Protein AF-A0A4Y4B6B1-F1 (afdb_monomer)

Secondary structure (DSSP, 8-state):
-------S-SEEEEEETTEEEEEEEEEEE-SSS--EEEEEEEGGGSPTT------SSPPPTTEEEEEGGGEEEEEEEEEEEEETTEEEEEEEEETTEEEEE---HHHHSSTT---BGGGTSEEEEE-TT-EEEEEEEE-------B--HHHHHHHHHHHHTS-SS--HHHHHHHHHHHH--EEEEETTEEEEE--SS--S--EEEEEEETTEEEEEEEE-BPPPSS--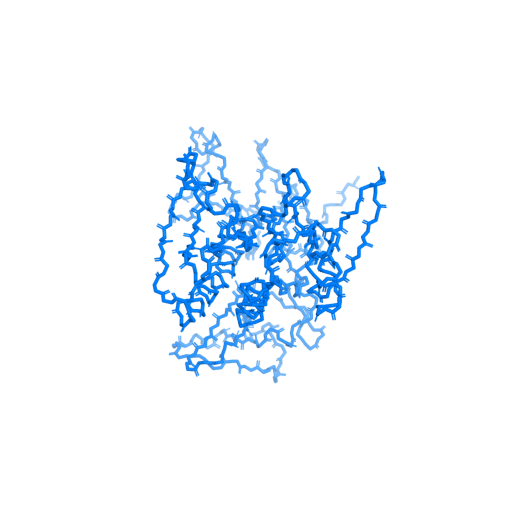HHHHHHHHHHHHHHHHHHHHHH-SPEEEEETTEEEEEEE-TTS-EEEEEEETTEEEEEEE-HHHHHHHHHHT--

Nearest PDB structures (foldseek):
  6noe-assembly1_A  TM=2.564E-01  e=3.024E-01  Homo sapiens
  2g79-assembly1_A  TM=2.546E-01  e=6.100E-01  Homo sapiens
  6mox-assembly1_A  TM=2.584E-01  e=6.438E-01  Homo sapiens
  6mqi-assembly1_A  TM=2.535E-01  e=5.475E-01  Homo sapiens
  6nnx-assembly1_A  TM=2.528E-01  e=7.570E-01  Homo sapiens

pLDDT: mean 80.05, std 14.45, range [26.44, 98.0]

Structure (mmCIF, N/CA/C/O backbone):
data_AF-A0A4Y4B6B1-F1
#
_entry.id   AF-A0A4Y4B6B1-F1
#
loop_
_atom_site.group_PDB
_atom_site.id
_atom_site.type_symbol
_atom_site.label_atom_id
_atom_site.label_alt_id
_atom_site.label_comp_id
_atom_site.label_asym_id
_atom_site.label_entity_id
_atom_site.label_seq_id
_atom_site.pdbx_PDB_ins_code
_atom_site.Cartn_x
_atom_site.Cartn_y
_atom_site.Cartn_z
_atom_site.occupancy
_atom_site.B_iso_or_equiv
_atom_site.auth_seq_id
_atom_site.auth_comp_id
_atom_site.auth_asym_id
_atom_site.auth_atom_id
_atom_site.pdbx_PDB_model_num
ATOM 1 N N . MET A 1 1 ? -36.697 20.390 21.399 1.00 27.48 1 MET A N 1
ATOM 2 C CA . MET A 1 1 ? -36.149 19.256 22.165 1.00 27.48 1 MET A CA 1
ATOM 3 C C . MET A 1 1 ? -35.229 18.512 21.229 1.00 27.48 1 MET A C 1
ATOM 5 O O . MET A 1 1 ? -35.706 17.780 20.376 1.00 27.48 1 MET A O 1
ATOM 9 N N . THR A 1 2 ? -33.946 18.832 21.283 1.00 26.44 2 THR A N 1
ATOM 10 C CA . THR A 1 2 ? -32.891 18.123 20.562 1.00 26.44 2 THR A CA 1
ATOM 11 C C . THR A 1 2 ? -32.440 16.986 21.464 1.00 26.44 2 THR A C 1
ATOM 13 O O . THR A 1 2 ? -31.870 17.231 22.522 1.00 26.44 2 THR A O 1
ATOM 16 N N . GLU A 1 3 ? -32.785 15.753 21.103 1.00 26.92 3 GLU A N 1
ATOM 17 C CA . GLU A 1 3 ? -32.217 14.572 21.746 1.00 26.92 3 GLU A CA 1
ATOM 18 C C . GLU A 1 3 ? -30.742 14.473 21.346 1.00 26.92 3 GLU A C 1
ATOM 20 O O . GLU A 1 3 ? -30.410 14.335 20.168 1.00 26.92 3 GLU A O 1
ATOM 25 N N . HIS A 1 4 ? -29.859 14.589 22.336 1.00 41.09 4 HIS A N 1
ATOM 26 C CA . HIS A 1 4 ? -28.437 14.306 22.203 1.00 41.09 4 HIS A CA 1
ATOM 27 C C . HIS A 1 4 ? -28.266 12.784 22.190 1.00 41.09 4 HIS A C 1
ATOM 29 O O . HIS A 1 4 ? -28.401 12.140 23.227 1.00 41.09 4 HIS A O 1
ATOM 35 N N . SER A 1 5 ? -28.024 12.193 21.020 1.00 43.44 5 SER A N 1
ATOM 36 C CA . SER A 1 5 ? -27.769 10.755 20.903 1.00 43.44 5 SER A CA 1
ATOM 37 C C . SER A 1 5 ? -26.304 10.497 20.557 1.00 43.44 5 SER A C 1
ATOM 39 O O . SER A 1 5 ? -25.868 10.675 19.422 1.00 43.44 5 SER A O 1
ATOM 41 N N . THR A 1 6 ? -25.553 10.038 21.558 1.00 57.28 6 THR A N 1
ATOM 42 C CA . THR A 1 6 ? -24.238 9.390 21.471 1.00 57.28 6 THR A CA 1
ATOM 43 C C . THR A 1 6 ? -24.416 7.932 21.039 1.00 57.28 6 THR A C 1
ATOM 45 O O . THR A 1 6 ? -24.138 7.008 21.798 1.00 57.28 6 THR A O 1
ATOM 48 N N . ALA A 1 7 ? -24.944 7.712 19.830 1.00 65.12 7 ALA A N 1
ATOM 49 C CA . ALA A 1 7 ? -25.460 6.412 19.379 1.00 65.12 7 ALA A CA 1
ATOM 50 C C . ALA A 1 7 ? -24.492 5.215 19.538 1.00 65.12 7 ALA A C 1
ATOM 52 O O . ALA A 1 7 ? -24.948 4.074 19.549 1.00 65.12 7 ALA A O 1
ATOM 53 N N . HIS A 1 8 ? -23.185 5.463 19.682 1.00 77.12 8 HIS A N 1
ATOM 54 C CA . HIS A 1 8 ? -22.181 4.454 20.006 1.00 77.12 8 HIS A CA 1
ATOM 55 C C . HIS A 1 8 ? -20.950 5.086 20.707 1.00 77.12 8 HIS A C 1
ATOM 57 O O . HIS A 1 8 ? -20.519 6.160 20.273 1.00 77.12 8 HIS A O 1
ATOM 63 N N . PRO A 1 9 ? -20.351 4.464 21.750 1.00 81.38 9 PRO A N 1
ATOM 64 C CA . PRO A 1 9 ? -19.149 4.979 22.429 1.00 81.38 9 PRO A CA 1
ATOM 65 C C . PRO A 1 9 ? -17.932 5.127 21.491 1.00 81.38 9 PRO A C 1
ATOM 67 O O . PRO A 1 9 ? -17.824 4.367 20.522 1.00 81.38 9 PRO A O 1
ATOM 70 N N . PRO A 1 10 ? -17.003 6.072 21.758 1.00 76.75 10 PRO A N 1
ATOM 71 C CA . PRO A 1 10 ? -15.771 6.210 20.990 1.00 76.75 10 PRO A CA 1
ATOM 72 C C . PRO A 1 10 ? -14.816 5.054 21.296 1.00 76.75 10 PRO A C 1
ATOM 74 O O . PRO A 1 10 ? -14.796 4.525 22.410 1.00 76.75 10 PRO A O 1
ATOM 77 N N . GLY A 1 11 ? -13.997 4.683 20.317 1.00 75.00 11 GLY A N 1
ATOM 78 C CA . GLY A 1 11 ? -13.014 3.612 20.465 1.00 75.00 11 GLY A CA 1
ATOM 79 C C . GLY A 1 11 ? -13.120 2.548 19.382 1.00 75.00 11 GLY A C 1
ATOM 80 O O . GLY A 1 11 ? -13.732 2.758 18.335 1.00 75.00 11 GLY A O 1
ATOM 81 N N . LEU A 1 12 ? -12.464 1.416 19.616 1.00 78.88 12 LEU A N 1
ATOM 82 C CA . LEU A 1 12 ? -12.375 0.310 18.673 1.00 78.88 12 LEU A CA 1
ATOM 83 C C . LEU A 1 12 ? -13.382 -0.785 19.038 1.00 78.88 12 LEU A C 1
ATOM 85 O O . LEU A 1 12 ? -13.469 -1.181 20.195 1.00 78.88 12 LEU A O 1
ATOM 89 N N . PHE A 1 13 ? -14.113 -1.288 18.047 1.00 87.56 13 PHE A N 1
ATOM 90 C CA . PH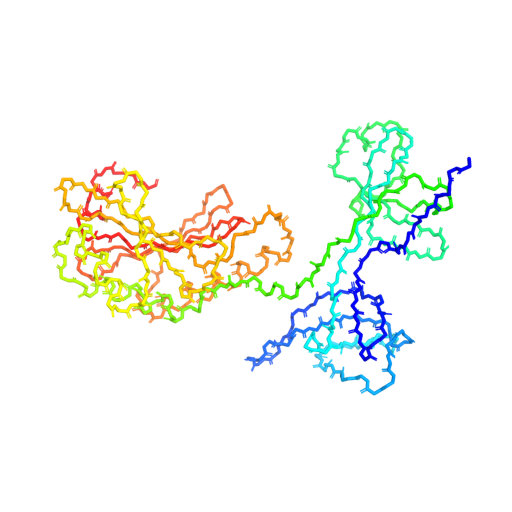E A 1 13 ? -15.170 -2.278 18.233 1.00 87.56 13 PHE A CA 1
ATOM 91 C C . PHE A 1 13 ? -15.165 -3.301 17.107 1.00 87.56 13 PHE A C 1
ATOM 93 O O . PHE A 1 13 ? -14.803 -2.981 15.978 1.00 87.56 13 PHE A O 1
ATOM 100 N N . GLY A 1 14 ? -15.584 -4.524 17.406 1.00 88.50 14 GLY A N 1
ATOM 101 C CA . GLY A 1 14 ? -15.776 -5.583 16.420 1.00 88.50 14 GLY A CA 1
ATOM 102 C C . GLY A 1 14 ? -16.762 -6.624 16.929 1.00 88.50 14 GLY A C 1
ATOM 103 O O . GLY A 1 14 ? -17.021 -6.704 18.123 1.00 88.50 14 GLY A O 1
ATOM 104 N N . HIS A 1 15 ? -17.333 -7.413 16.030 1.00 91.69 15 HIS A N 1
ATOM 105 C CA . HIS A 1 15 ? -18.281 -8.465 16.367 1.00 91.69 15 HIS A CA 1
ATOM 106 C C . HIS A 1 15 ? -17.563 -9.807 16.490 1.00 91.69 15 HIS A C 1
ATOM 108 O O . HIS A 1 15 ? -16.914 -10.250 15.551 1.00 91.69 15 HIS A O 1
ATOM 114 N N . ILE A 1 16 ? -17.707 -10.479 17.629 1.00 91.06 16 ILE A N 1
ATOM 115 C CA . ILE A 1 16 ? -17.177 -11.825 17.872 1.00 91.06 16 ILE A CA 1
ATOM 116 C C . ILE A 1 16 ? -18.369 -12.725 18.176 1.00 91.06 16 ILE A C 1
ATOM 118 O O . ILE A 1 16 ? -19.124 -12.461 19.109 1.00 91.06 16 ILE A O 1
ATOM 122 N N . GLY A 1 17 ? -18.592 -13.763 17.365 1.00 87.25 17 GLY A N 1
ATOM 123 C CA . GLY A 1 17 ? -19.738 -14.664 17.550 1.00 87.25 17 GLY A CA 1
ATOM 124 C C . GLY A 1 17 ? -21.099 -13.950 17.526 1.00 87.25 17 GLY A C 1
ATOM 125 O O . GLY A 1 17 ? -22.025 -14.371 18.216 1.00 87.25 17 GLY A O 1
ATOM 126 N N . GLY A 1 18 ? -21.210 -12.849 16.774 1.00 87.25 18 GLY A N 1
ATOM 127 C CA . GLY A 1 18 ? -22.418 -12.021 16.691 1.00 87.25 18 GLY A CA 1
ATOM 128 C C . GLY A 1 18 ? -22.618 -11.026 17.842 1.00 87.25 18 GLY A C 1
ATOM 129 O O . GLY A 1 18 ? -23.624 -10.323 17.844 1.00 87.25 18 GLY A O 1
ATOM 130 N N . VAL A 1 19 ? -21.684 -10.941 18.795 1.00 90.81 19 VAL A N 1
ATOM 131 C CA . VAL A 1 19 ? -21.701 -9.959 19.891 1.00 90.81 19 VAL A CA 1
ATOM 132 C C . VAL A 1 19 ? -20.728 -8.836 19.566 1.00 90.81 19 VAL A C 1
ATOM 134 O O . VAL A 1 19 ? -19.570 -9.112 19.272 1.00 90.81 19 VAL A O 1
ATOM 137 N N . GLU A 1 20 ? -21.175 -7.584 19.620 1.00 91.50 20 GLU A N 1
ATOM 138 C CA . GLU A 1 20 ? -20.282 -6.428 19.516 1.00 91.50 20 GLU A CA 1
ATOM 139 C C . GLU A 1 20 ? -19.437 -6.302 20.789 1.00 91.50 20 GLU A C 1
ATOM 141 O O . GLU A 1 20 ? -19.958 -6.281 21.904 1.00 91.50 20 GLU A O 1
ATOM 146 N N . VAL A 1 21 ? -18.122 -6.235 20.615 1.00 90.62 21 VAL A N 1
ATOM 147 C CA . VAL A 1 21 ? -17.125 -6.223 21.682 1.00 90.62 21 VAL A CA 1
ATOM 148 C C . VAL A 1 21 ? -16.277 -4.966 21.554 1.00 90.62 21 VAL A C 1
ATOM 150 O O . VAL A 1 21 ? -15.777 -4.649 20.472 1.00 90.62 21 VAL A O 1
ATOM 153 N N . ALA A 1 22 ? -16.074 -4.272 22.675 1.00 87.81 22 ALA A N 1
ATOM 154 C CA . ALA A 1 22 ? -15.084 -3.208 22.782 1.00 87.81 22 ALA A CA 1
ATOM 155 C C . ALA A 1 22 ? -13.672 -3.807 22.775 1.00 87.81 22 ALA A C 1
ATOM 157 O O . ALA A 1 22 ? -13.324 -4.662 23.593 1.00 87.81 22 ALA A O 1
ATOM 158 N N . LEU A 1 23 ? -12.841 -3.338 21.857 1.00 84.00 23 LEU A N 1
ATOM 159 C CA . LEU A 1 23 ? -11.485 -3.820 21.655 1.00 84.00 23 LEU A CA 1
ATOM 160 C C . LEU A 1 23 ? -10.494 -2.784 22.187 1.00 84.00 23 LEU A C 1
ATOM 162 O O . LEU A 1 23 ? -10.627 -1.582 21.970 1.00 84.00 23 LEU A O 1
ATOM 166 N N . LEU A 1 24 ? -9.474 -3.262 22.887 1.00 78.00 24 LEU A N 1
ATOM 167 C CA . LEU A 1 24 ? -8.428 -2.435 23.482 1.00 78.00 24 LEU A CA 1
ATOM 168 C C . LEU A 1 24 ? -7.310 -2.135 22.482 1.00 78.00 24 LEU A C 1
ATOM 170 O O . LEU A 1 24 ? -6.720 -1.059 22.522 1.00 78.00 24 LEU A O 1
ATOM 174 N N . SER A 1 25 ? -7.007 -3.086 21.598 1.00 70.31 25 SER A N 1
ATOM 175 C CA . SER A 1 25 ? -5.977 -2.934 20.572 1.00 70.31 25 SER A CA 1
ATOM 176 C C . SER A 1 25 ? -6.202 -3.877 19.394 1.00 70.31 25 SER A C 1
ATOM 178 O O . SER A 1 25 ? -6.849 -4.915 19.536 1.00 70.31 25 SER A O 1
ATOM 180 N N . ILE A 1 26 ? -5.603 -3.526 18.256 1.00 68.88 26 ILE A N 1
ATOM 181 C CA . ILE A 1 26 ? -5.249 -4.453 17.175 1.00 68.88 26 ILE A CA 1
ATOM 182 C C . ILE A 1 26 ? -3.736 -4.624 17.260 1.00 68.88 26 ILE A C 1
ATOM 184 O O . ILE A 1 26 ? -3.013 -3.661 17.529 1.00 68.88 26 ILE A O 1
ATOM 188 N N . THR A 1 27 ? -3.239 -5.843 17.125 1.00 65.38 27 THR A N 1
ATOM 189 C CA . THR A 1 27 ? -1.811 -6.127 17.228 1.00 65.38 27 THR A CA 1
ATOM 190 C C . THR A 1 27 ? -1.449 -7.281 16.312 1.00 65.38 27 THR A C 1
ATOM 192 O O . THR A 1 27 ? -2.172 -8.267 16.227 1.00 65.38 27 THR A O 1
ATOM 195 N N . GLN A 1 28 ? -0.296 -7.166 15.670 1.00 58.81 28 GLN A N 1
ATOM 196 C CA . GLN A 1 28 ? 0.340 -8.247 14.938 1.00 58.81 28 GLN A CA 1
ATOM 197 C C . GLN A 1 28 ? 1.513 -8.745 15.782 1.00 58.81 28 GLN A C 1
ATOM 199 O O . GLN A 1 28 ? 2.397 -7.966 16.140 1.00 58.81 28 GLN A O 1
ATOM 204 N N . ALA A 1 29 ? 1.516 -10.025 16.157 1.00 52.25 29 ALA A N 1
ATOM 205 C CA . ALA A 1 29 ? 2.683 -10.632 16.790 1.00 52.25 29 ALA A CA 1
ATOM 206 C C . ALA A 1 29 ? 2.899 -12.060 16.292 1.00 52.25 29 ALA A C 1
ATOM 208 O O . ALA A 1 29 ? 1.956 -12.790 16.000 1.00 52.25 29 ALA A O 1
ATOM 209 N N . GLY A 1 30 ? 4.160 -12.474 16.226 1.00 43.78 30 GLY A N 1
ATOM 210 C CA . GLY A 1 30 ? 4.532 -13.843 15.905 1.00 43.78 30 GLY A CA 1
ATOM 211 C C . GLY A 1 30 ? 5.972 -14.116 16.309 1.00 43.78 30 GLY A C 1
ATOM 212 O O . GLY A 1 30 ? 6.872 -13.331 16.015 1.00 43.78 30 GLY A O 1
ATOM 213 N N . THR A 1 31 ? 6.194 -15.243 16.974 1.00 35.47 31 THR A N 1
ATOM 214 C CA . THR A 1 31 ? 7.521 -15.827 17.175 1.00 35.47 31 THR A CA 1
ATOM 215 C C . THR A 1 31 ? 7.692 -16.915 16.111 1.00 35.47 31 THR A C 1
ATOM 217 O O . THR A 1 31 ? 6.781 -17.707 15.890 1.00 35.47 31 THR A O 1
ATOM 220 N N . LEU A 1 32 ? 8.851 -16.981 15.445 1.00 33.00 32 LEU A N 1
ATOM 221 C CA . LEU A 1 32 ? 9.225 -18.097 14.552 1.00 33.00 32 LEU A CA 1
ATOM 222 C C . LEU A 1 32 ? 8.425 -18.238 13.232 1.00 33.00 32 LEU A C 1
ATOM 224 O O . LEU A 1 32 ? 8.279 -19.344 12.718 1.00 33.00 32 LEU A O 1
ATOM 228 N N . GLY A 1 33 ? 7.991 -17.128 12.623 1.00 37.12 33 GLY A N 1
ATOM 229 C CA . GLY A 1 33 ? 7.673 -17.102 11.183 1.00 37.12 33 GLY A CA 1
ATOM 230 C C . GLY A 1 33 ? 6.208 -17.291 10.771 1.00 37.12 33 GLY A C 1
ATOM 231 O O . GLY A 1 33 ? 5.950 -17.413 9.578 1.00 37.12 33 GLY A O 1
ATOM 232 N N . ALA A 1 34 ? 5.252 -17.256 11.702 1.00 41.75 34 ALA A N 1
ATOM 233 C CA . ALA A 1 34 ? 3.835 -17.073 11.376 1.00 41.75 34 ALA A CA 1
ATOM 234 C C . ALA A 1 34 ? 3.305 -15.832 12.118 1.00 41.75 34 ALA A C 1
ATOM 236 O O . ALA A 1 34 ? 3.100 -15.908 13.331 1.00 41.75 34 ALA A O 1
ATOM 237 N N . PRO A 1 35 ? 3.139 -14.674 11.450 1.00 51.78 35 PRO A N 1
ATOM 238 C CA . PRO A 1 35 ? 2.466 -13.537 12.066 1.00 51.78 35 PRO A CA 1
ATOM 239 C C . PRO A 1 35 ? 1.019 -13.928 12.383 1.00 51.78 35 PRO A C 1
ATOM 241 O O . PRO A 1 35 ? 0.313 -14.457 11.524 1.00 51.78 35 PRO A O 1
ATOM 244 N N . VAL A 1 36 ? 0.588 -13.692 13.621 1.00 61.38 36 VAL A N 1
ATOM 245 C CA . VAL A 1 36 ? -0.809 -13.833 14.023 1.00 61.38 36 VAL A CA 1
ATOM 246 C C . VAL A 1 36 ? -1.335 -12.451 14.365 1.00 61.38 36 VAL A C 1
ATOM 248 O O . VAL A 1 36 ? -0.922 -11.831 15.347 1.00 61.38 36 VAL A O 1
ATOM 251 N N . ASP A 1 37 ? -2.265 -11.983 13.545 1.00 73.75 37 ASP A N 1
ATOM 252 C CA . ASP A 1 37 ? -3.032 -10.783 13.833 1.00 73.75 37 ASP A CA 1
ATOM 253 C C . ASP A 1 37 ? -4.089 -11.114 14.884 1.00 73.75 37 ASP A C 1
ATOM 255 O O . ASP A 1 37 ? -4.878 -12.057 14.738 1.00 73.75 37 ASP A O 1
ATOM 259 N N . TYR A 1 38 ? -4.119 -10.335 15.958 1.00 79.00 38 TYR A N 1
ATOM 260 C CA . TYR A 1 38 ? -5.104 -10.476 17.016 1.00 79.00 38 TYR A CA 1
ATOM 261 C C . TYR A 1 38 ? -5.598 -9.125 17.513 1.00 79.00 38 TYR A C 1
ATOM 263 O O . TYR A 1 38 ? -4.926 -8.096 17.434 1.00 79.00 38 TYR A O 1
ATOM 271 N N . VAL A 1 39 ? -6.792 -9.145 18.083 1.00 79.62 39 VAL A N 1
ATOM 272 C CA . VAL A 1 39 ? -7.329 -8.039 18.868 1.00 79.62 39 VAL A CA 1
ATOM 273 C C . VAL A 1 39 ? -7.221 -8.379 20.344 1.00 79.62 39 VAL A C 1
ATOM 275 O O . VAL A 1 39 ? -7.361 -9.538 20.735 1.00 79.62 39 VAL A O 1
ATOM 278 N N . THR A 1 40 ? -6.971 -7.376 21.178 1.00 84.06 40 THR A N 1
ATOM 279 C CA . THR A 1 40 ? -7.044 -7.544 22.634 1.00 84.06 40 THR A CA 1
ATOM 280 C C . THR A 1 40 ? -8.397 -7.046 23.110 1.00 84.06 40 THR A C 1
ATOM 282 O O . THR A 1 40 ? -8.779 -5.923 22.793 1.00 84.06 40 THR A O 1
ATOM 285 N N . ALA A 1 41 ? -9.103 -7.842 23.901 1.00 86.88 41 ALA A N 1
ATOM 286 C CA . ALA A 1 41 ? -10.364 -7.462 24.530 1.00 86.88 41 ALA A CA 1
ATOM 287 C C . ALA A 1 41 ? -10.367 -7.885 26.003 1.00 86.88 41 ALA A C 1
ATOM 289 O O . ALA A 1 41 ? -9.513 -8.660 26.447 1.00 86.88 41 ALA A O 1
ATOM 290 N N . ARG A 1 42 ? -11.331 -7.387 26.780 1.00 87.81 42 ARG A N 1
ATOM 291 C CA . ARG A 1 42 ? -11.570 -7.929 28.121 1.00 87.81 42 ARG A CA 1
ATOM 292 C C . ARG A 1 42 ? -12.245 -9.285 27.990 1.00 87.81 42 ARG A C 1
ATOM 294 O O . ARG A 1 42 ? -13.217 -9.431 27.257 1.00 87.81 42 ARG A O 1
ATOM 301 N N . ARG A 1 43 ? -11.772 -10.269 28.751 1.00 89.69 43 ARG A N 1
ATOM 302 C CA . ARG A 1 43 ? -12.322 -11.631 28.733 1.00 89.69 43 ARG A CA 1
ATOM 303 C C . ARG A 1 43 ? -13.807 -11.661 29.103 1.00 89.69 43 ARG A C 1
ATOM 305 O O . ARG A 1 43 ? -14.541 -12.473 28.560 1.00 89.69 43 ARG A O 1
ATOM 312 N N . ALA A 1 44 ? -14.242 -10.766 29.992 1.00 89.88 44 ALA A N 1
ATOM 313 C CA . ALA A 1 44 ? -15.640 -10.646 30.410 1.00 89.88 44 ALA A CA 1
ATOM 314 C C . ALA A 1 44 ? -16.587 -10.171 29.291 1.00 89.88 44 ALA A C 1
ATOM 316 O O . ALA A 1 44 ? -17.777 -10.470 29.351 1.00 89.88 44 ALA A O 1
ATOM 317 N N . ASP A 1 45 ? -16.058 -9.469 28.284 1.00 89.12 45 ASP A N 1
ATOM 318 C CA . ASP A 1 45 ? -16.848 -8.859 27.208 1.00 89.12 45 ASP A CA 1
ATOM 319 C C . ASP A 1 45 ? -16.923 -9.767 25.966 1.00 89.12 45 ASP A C 1
ATOM 321 O O . ASP A 1 45 ? -17.687 -9.509 25.040 1.00 89.12 45 ASP A O 1
ATOM 325 N N . VAL A 1 46 ? -16.133 -10.845 25.937 1.00 91.19 46 VAL A N 1
ATOM 326 C CA . VAL A 1 46 ? -16.012 -11.770 24.805 1.00 91.19 46 VAL A CA 1
ATOM 327 C C . VAL A 1 46 ? -16.841 -13.039 25.056 1.00 91.19 46 VAL A C 1
ATOM 329 O O . VAL A 1 46 ? -16.805 -13.583 26.164 1.00 91.19 46 VAL A O 1
ATOM 332 N N . PRO A 1 47 ? -17.556 -13.581 24.049 1.00 93.19 47 PRO A N 1
ATOM 333 C CA . PRO A 1 47 ? -18.312 -14.821 24.211 1.00 93.19 47 PRO A CA 1
ATOM 334 C C . PRO A 1 47 ? -17.458 -16.012 24.661 1.00 93.19 47 PRO A C 1
ATOM 336 O O . PRO A 1 47 ? -16.318 -16.201 24.223 1.00 93.19 47 PRO A O 1
ATOM 339 N N . ALA A 1 48 ? -18.042 -16.874 25.495 1.00 89.56 48 ALA A N 1
ATOM 340 C CA . ALA A 1 48 ? -17.393 -18.100 25.946 1.00 89.56 48 ALA A CA 1
ATOM 341 C C . ALA A 1 48 ? -17.043 -19.022 24.762 1.00 89.56 48 ALA A C 1
ATOM 343 O O . ALA A 1 48 ? -17.855 -19.228 23.862 1.00 89.56 48 ALA A O 1
ATOM 344 N N . GLY A 1 49 ? -15.842 -19.606 24.785 1.00 86.31 49 GLY A N 1
ATOM 345 C CA . GLY A 1 49 ? -15.354 -20.487 23.716 1.00 86.31 49 GLY A CA 1
ATOM 346 C C . GLY A 1 49 ? -14.728 -19.764 22.518 1.00 86.31 49 GLY A C 1
ATOM 347 O O . GLY A 1 49 ? -14.359 -20.427 21.552 1.00 86.31 49 GLY A O 1
ATOM 348 N N . THR A 1 50 ? -14.578 -18.435 22.578 1.00 90.56 50 THR A N 1
ATOM 349 C CA . THR A 1 50 ? -13.830 -17.672 21.569 1.00 90.56 50 THR A CA 1
ATOM 350 C C . THR A 1 50 ? -12.380 -18.174 21.475 1.00 90.56 50 THR A C 1
ATOM 352 O O . THR A 1 50 ? -11.742 -18.344 22.518 1.00 90.56 50 THR A O 1
ATOM 355 N N . PRO A 1 51 ? -11.846 -18.418 20.260 1.00 86.81 51 PRO A N 1
ATOM 356 C CA . PRO A 1 51 ? -10.453 -18.814 20.071 1.00 86.81 51 PRO A CA 1
ATOM 357 C C . PRO A 1 51 ? -9.476 -17.791 20.654 1.00 86.81 51 PRO A C 1
ATOM 359 O O . PRO A 1 51 ? -9.677 -16.586 20.512 1.00 86.81 51 PRO A O 1
ATOM 362 N N . GLU A 1 52 ? -8.399 -18.276 21.269 1.00 87.31 52 GLU A N 1
ATOM 363 C CA . GLU A 1 52 ? -7.392 -17.442 21.930 1.00 87.31 52 GLU A CA 1
ATOM 364 C C . GLU A 1 52 ? -6.016 -17.627 21.279 1.00 87.31 52 GLU A C 1
ATOM 366 O O . GLU A 1 52 ? -5.603 -18.750 20.975 1.00 87.31 52 GLU A O 1
ATOM 371 N N . VAL A 1 53 ? -5.304 -16.520 21.059 1.00 78.56 53 VAL A N 1
ATOM 372 C CA . VAL A 1 53 ? -3.920 -16.525 20.570 1.00 78.56 53 VAL A CA 1
ATOM 373 C C . VAL A 1 53 ? -2.967 -16.554 21.757 1.00 78.56 53 VAL A C 1
ATOM 375 O O . VAL A 1 53 ? -2.932 -15.626 22.565 1.00 78.56 53 VAL A O 1
ATOM 378 N N . SER A 1 54 ? -2.143 -17.598 21.828 1.00 70.88 54 SER A N 1
ATOM 379 C CA . SER A 1 54 ? -1.036 -17.675 22.783 1.00 70.88 54 SER A CA 1
ATOM 380 C C . SER A 1 54 ? 0.158 -16.881 22.252 1.00 70.88 54 SER A C 1
ATOM 382 O O . SER A 1 54 ? 0.675 -17.208 21.186 1.00 70.88 54 SER A O 1
ATOM 384 N N . VAL A 1 55 ? 0.635 -15.880 22.996 1.00 64.25 55 VAL A N 1
ATOM 385 C CA . VAL A 1 55 ? 1.930 -15.221 22.733 1.00 64.25 55 VAL A CA 1
ATOM 386 C C . VAL A 1 55 ? 2.780 -15.205 24.003 1.00 64.25 55 VAL A C 1
ATOM 388 O O . VAL A 1 55 ? 2.254 -15.272 25.107 1.00 64.25 55 VAL A O 1
ATOM 391 N N . ASP A 1 56 ? 4.102 -15.110 23.850 1.00 54.66 56 ASP A N 1
ATOM 392 C CA . ASP A 1 56 ? 5.111 -15.377 24.895 1.00 54.66 56 ASP A CA 1
ATOM 393 C C . ASP A 1 56 ? 5.112 -14.415 26.109 1.00 54.66 56 ASP A C 1
ATOM 395 O O . ASP A 1 56 ? 5.955 -14.533 27.002 1.00 54.66 56 ASP A O 1
ATOM 399 N N . ARG A 1 57 ? 4.198 -13.437 26.177 1.00 53.22 57 ARG A N 1
ATOM 400 C CA . ARG A 1 57 ? 4.177 -12.420 27.240 1.00 53.22 57 ARG A CA 1
ATOM 401 C C . ARG A 1 57 ? 3.179 -12.797 28.335 1.00 53.22 57 ARG A C 1
ATOM 403 O O . ARG A 1 57 ? 2.050 -13.157 28.038 1.00 53.22 57 ARG A O 1
ATOM 410 N N . ALA A 1 58 ? 3.598 -12.672 29.599 1.00 46.88 58 ALA A N 1
ATOM 411 C CA . ALA A 1 58 ? 2.760 -12.954 30.765 1.00 46.88 58 ALA A CA 1
ATOM 412 C C . ALA A 1 58 ? 1.455 -12.141 30.727 1.00 46.88 58 ALA A C 1
ATOM 414 O O . ALA A 1 58 ? 1.484 -10.907 30.735 1.00 46.88 58 ALA A O 1
ATOM 415 N N . ASP A 1 59 ? 0.332 -12.851 30.679 1.00 56.97 59 ASP A N 1
ATOM 416 C CA . ASP A 1 59 ? -0.991 -12.266 30.516 1.00 56.97 59 ASP A CA 1
ATOM 417 C C . ASP A 1 59 ? -1.629 -11.857 31.840 1.00 56.97 59 ASP A C 1
ATOM 419 O O . ASP A 1 59 ? -1.471 -12.510 32.873 1.00 56.97 59 ASP A O 1
ATOM 423 N N . SER A 1 60 ? -2.398 -10.769 31.789 1.00 65.06 60 SER A N 1
ATOM 424 C CA . SER A 1 60 ? -3.423 -10.507 32.795 1.00 65.06 60 SER A CA 1
ATOM 425 C C . SER A 1 60 ? -4.591 -11.459 32.545 1.00 65.06 60 SER A C 1
ATOM 427 O O . SER A 1 60 ? -5.075 -11.535 31.41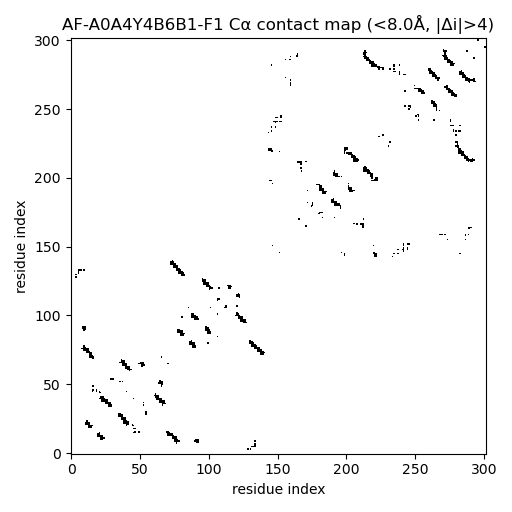6 1.00 65.06 60 SER A O 1
ATOM 429 N N . ALA A 1 61 ? -5.077 -12.147 33.585 1.00 74.12 61 ALA A N 1
ATOM 430 C CA . ALA A 1 61 ? -6.214 -13.072 33.490 1.00 74.12 61 ALA A CA 1
ATOM 431 C C . ALA A 1 61 ? -7.494 -12.411 32.931 1.00 74.12 61 ALA A C 1
ATOM 433 O O . ALA A 1 61 ? -8.362 -13.090 32.376 1.00 74.12 61 ALA A O 1
ATOM 434 N N . ASP A 1 62 ? -7.582 -11.084 33.039 1.00 86.00 62 ASP A N 1
ATOM 435 C CA . ASP A 1 62 ? -8.739 -10.288 32.634 1.00 86.00 62 ASP A CA 1
ATOM 436 C C . ASP A 1 62 ? -8.771 -9.969 31.133 1.00 86.00 62 ASP A C 1
ATOM 438 O O . ASP A 1 62 ? -9.794 -9.501 30.626 1.00 86.00 62 ASP A O 1
ATOM 442 N N . LEU A 1 63 ? -7.672 -10.203 30.410 1.00 85.69 63 LEU A N 1
ATOM 443 C CA . LEU A 1 63 ? -7.566 -9.935 28.978 1.00 85.69 63 LEU A CA 1
ATOM 444 C C . LEU A 1 63 ? -7.555 -11.237 28.176 1.00 85.69 63 LEU A C 1
ATOM 446 O O . LEU A 1 63 ? -7.129 -12.294 28.646 1.00 85.69 63 LEU A O 1
ATOM 450 N N . ILE A 1 64 ? -8.053 -11.143 26.949 1.00 86.94 64 ILE A N 1
ATOM 451 C CA . ILE A 1 64 ? -8.015 -12.214 25.961 1.00 86.94 64 ILE A CA 1
ATOM 452 C C . ILE A 1 64 ? -7.526 -11.645 24.631 1.00 86.94 64 ILE A C 1
ATOM 454 O O . ILE A 1 64 ? -7.895 -10.531 24.244 1.00 86.94 64 ILE A O 1
ATOM 458 N N . ARG A 1 65 ? -6.682 -12.413 23.939 1.00 87.38 65 ARG A N 1
ATOM 459 C CA . ARG A 1 65 ? -6.248 -12.120 22.572 1.00 87.38 65 ARG A CA 1
ATOM 460 C C . ARG A 1 65 ? -7.027 -12.991 21.611 1.00 87.38 65 ARG A C 1
ATOM 462 O O . ARG A 1 65 ? -6.901 -14.209 21.654 1.00 87.38 65 ARG A O 1
ATOM 469 N N . VAL A 1 66 ? -7.815 -12.373 20.750 1.00 87.19 66 VAL A N 1
ATOM 470 C CA . VAL A 1 66 ? -8.699 -13.069 19.816 1.00 87.19 66 VAL A CA 1
ATOM 471 C C . VAL A 1 66 ? -8.120 -12.937 18.409 1.00 87.19 66 VAL A C 1
ATOM 473 O O . VAL A 1 66 ? -7.795 -11.812 18.027 1.00 87.19 66 VAL A O 1
ATOM 476 N N . PRO A 1 67 ? -7.971 -14.027 17.630 1.00 85.38 67 PRO A N 1
ATOM 477 C CA . PRO A 1 67 ? -7.521 -13.930 16.244 1.00 85.38 67 PRO A CA 1
ATOM 478 C C . PRO A 1 67 ? -8.383 -12.935 15.467 1.00 85.38 67 PRO A C 1
ATOM 480 O O . PRO A 1 67 ? -9.609 -12.998 15.541 1.00 85.38 67 PRO A O 1
ATOM 483 N N . ILE A 1 68 ? -7.772 -12.041 14.688 1.00 80.88 68 ILE A N 1
ATOM 484 C CA . ILE A 1 68 ? -8.544 -11.036 13.939 1.00 80.88 68 ILE A CA 1
ATOM 485 C C . ILE A 1 68 ? -9.517 -11.688 12.943 1.00 80.88 68 ILE A C 1
ATOM 487 O O . ILE A 1 68 ? -10.565 -11.131 12.641 1.00 80.88 68 ILE A O 1
ATOM 491 N N . SER A 1 69 ? -9.202 -12.904 12.481 1.00 80.19 69 SER A N 1
ATOM 492 C CA . SER A 1 69 ? -9.996 -13.678 11.522 1.00 80.19 69 SER A CA 1
ATOM 493 C C . SER A 1 69 ? -11.376 -14.102 12.026 1.00 80.19 69 SER A C 1
ATOM 495 O O . SER A 1 69 ? -12.200 -14.519 11.217 1.00 80.19 69 SER A O 1
ATOM 497 N N . VAL A 1 70 ? -11.638 -14.016 13.335 1.00 85.62 70 VAL A N 1
ATOM 498 C CA . VAL A 1 70 ? -12.959 -14.303 13.920 1.00 85.62 70 VAL A CA 1
ATOM 499 C C . VAL A 1 70 ? -13.715 -13.036 14.337 1.00 85.62 70 VAL A C 1
ATOM 501 O O . VAL A 1 70 ? -14.729 -13.132 15.029 1.00 85.62 70 VAL A O 1
ATOM 504 N N . VAL A 1 71 ? -13.209 -11.859 13.949 1.00 83.94 71 VAL A N 1
ATOM 505 C CA . VAL A 1 71 ? -13.799 -10.553 14.252 1.00 83.94 71 VAL A CA 1
ATOM 506 C C . VAL A 1 71 ? -14.451 -9.977 12.996 1.00 83.94 71 VAL A C 1
ATOM 508 O O . VAL A 1 71 ? -13.775 -9.602 12.041 1.00 83.94 71 VAL A O 1
ATOM 511 N N . ASP A 1 72 ? -15.772 -9.843 13.023 1.00 82.75 72 ASP A N 1
ATOM 512 C CA . ASP A 1 72 ? -16.561 -9.239 11.953 1.00 82.75 72 ASP A CA 1
ATOM 513 C C . ASP A 1 72 ? -16.816 -7.748 12.214 1.00 82.75 72 ASP A C 1
ATOM 515 O O . ASP A 1 72 ? -16.779 -7.275 13.347 1.00 82.75 72 ASP A O 1
ATOM 519 N N . GLN A 1 73 ? -17.137 -6.985 11.164 1.00 82.56 73 GLN A N 1
ATOM 520 C CA . GLN A 1 73 ? -17.592 -5.586 11.268 1.00 82.56 73 GLN A CA 1
ATOM 521 C C . GLN A 1 73 ? -16.704 -4.668 12.128 1.00 82.56 73 GLN A C 1
ATOM 523 O O . GLN A 1 73 ? -17.211 -3.723 12.744 1.00 82.56 73 GLN A O 1
ATOM 528 N N . LEU A 1 74 ? -15.397 -4.941 12.153 1.00 80.62 74 LEU A N 1
ATOM 529 C CA . LEU A 1 74 ? -14.420 -4.142 12.875 1.00 80.62 74 LEU A CA 1
ATOM 530 C C . LEU A 1 74 ? -14.579 -2.658 12.483 1.00 80.62 74 LEU A C 1
ATOM 532 O O . LEU A 1 74 ? -14.838 -2.297 11.333 1.00 80.62 74 LEU A O 1
ATOM 536 N N . ALA A 1 75 ? -14.558 -1.773 13.468 1.00 77.50 75 ALA A N 1
ATOM 537 C CA . ALA A 1 75 ? -14.808 -0.356 13.273 1.00 77.50 75 ALA A CA 1
ATOM 538 C C . ALA A 1 75 ? -14.178 0.464 14.386 1.00 77.50 75 ALA A C 1
ATOM 540 O O . ALA A 1 75 ? -14.117 0.044 15.540 1.00 77.50 75 ALA A O 1
ATOM 541 N N . ARG A 1 76 ? -13.748 1.673 14.037 1.00 77.69 76 ARG A N 1
ATOM 542 C CA . ARG A 1 76 ? -13.405 2.697 15.010 1.00 77.69 76 ARG A CA 1
ATOM 543 C C . ARG A 1 76 ? -14.496 3.753 14.997 1.00 77.69 76 ARG A C 1
ATOM 545 O O . ARG A 1 76 ? -14.896 4.244 13.944 1.00 77.69 76 ARG A O 1
ATOM 552 N N . TRP A 1 77 ? -14.976 4.099 16.176 1.00 77.94 77 TRP A N 1
ATOM 553 C CA . TRP A 1 77 ? -15.893 5.204 16.375 1.00 77.94 77 TRP A CA 1
ATOM 554 C C . TRP A 1 77 ? -15.095 6.418 16.816 1.00 77.94 77 TRP A C 1
ATOM 556 O O . TRP A 1 77 ? -14.469 6.410 17.878 1.00 77.94 77 TRP A O 1
ATOM 566 N N . TRP A 1 78 ? -15.089 7.444 15.971 1.00 73.94 78 TRP A N 1
ATOM 567 C CA . TRP A 1 78 ? -14.474 8.729 16.274 1.00 73.94 78 TRP A CA 1
ATOM 568 C C . TRP A 1 78 ? -15.530 9.686 16.775 1.00 73.94 78 TRP A C 1
ATOM 570 O O . TRP A 1 78 ? -16.579 9.848 16.150 1.00 73.94 78 TRP A O 1
ATOM 580 N N . TRP A 1 79 ? -15.244 10.324 17.901 1.00 83.38 79 TRP A N 1
ATOM 581 C CA . TRP A 1 79 ? -16.037 11.445 18.371 1.00 83.38 79 TRP A CA 1
ATOM 582 C C . TRP A 1 79 ? -15.244 12.726 18.177 1.00 83.38 79 TRP A C 1
ATOM 584 O O . TRP A 1 79 ? -14.112 12.836 18.650 1.00 83.38 79 TRP A O 1
ATOM 594 N N . MET A 1 80 ? -15.874 13.694 17.523 1.00 81.56 80 MET A N 1
ATOM 595 C CA . MET A 1 80 ? -15.461 15.089 17.584 1.00 81.56 80 MET A CA 1
ATOM 596 C C . MET A 1 80 ? -16.299 15.776 18.654 1.00 81.56 80 MET A C 1
ATOM 598 O O . MET A 1 80 ? -17.514 15.887 18.497 1.00 81.56 80 MET A O 1
ATOM 602 N N . VAL A 1 81 ? -15.657 16.187 19.745 1.00 85.00 81 VAL A N 1
ATOM 603 C CA . VAL A 1 81 ? -16.280 16.832 20.905 1.00 85.00 81 VAL A CA 1
ATOM 604 C C . VAL A 1 81 ? -16.041 18.332 20.832 1.00 85.00 81 VAL A C 1
ATOM 606 O O . VAL A 1 81 ? -14.896 18.773 20.762 1.00 85.00 81 VAL A O 1
ATOM 609 N N . ARG A 1 82 ? -17.112 19.119 20.890 1.00 86.06 82 ARG A N 1
ATOM 610 C CA . ARG A 1 82 ? -17.058 20.571 21.029 1.00 86.06 82 ARG A CA 1
ATOM 611 C C . ARG A 1 82 ? -17.179 20.943 22.495 1.00 86.06 82 ARG A C 1
ATOM 613 O O . ARG A 1 82 ? -18.173 20.624 23.143 1.00 86.06 82 ARG A O 1
ATOM 620 N N . LEU A 1 83 ? -16.165 21.618 23.020 1.00 82.88 83 LEU A N 1
ATOM 621 C CA . LEU A 1 83 ? -16.114 22.021 24.422 1.00 82.88 83 LEU A CA 1
ATOM 622 C C . LEU A 1 83 ? -15.380 23.356 24.542 1.00 82.88 83 LEU A C 1
ATOM 624 O O . LEU A 1 83 ? -14.338 23.546 23.923 1.00 82.88 83 LEU A O 1
ATOM 628 N N . ASP A 1 84 ? -15.930 24.300 25.305 1.00 80.81 84 ASP A N 1
ATOM 629 C CA . ASP A 1 84 ? -15.316 25.615 25.559 1.00 80.81 84 ASP A CA 1
ATOM 630 C C . ASP A 1 84 ? -14.870 26.374 24.284 1.00 80.81 84 ASP A C 1
ATOM 632 O O . ASP A 1 84 ? -13.899 27.127 24.290 1.00 80.81 84 ASP A O 1
ATOM 636 N N . GLY A 1 85 ? -15.572 26.166 23.162 1.00 76.44 85 GLY A N 1
ATOM 637 C CA . GLY A 1 85 ? -15.257 26.780 21.864 1.00 76.44 85 GLY A CA 1
ATOM 638 C C . GLY A 1 85 ? -14.139 26.099 21.058 1.00 76.44 85 GLY A C 1
ATOM 639 O O . GLY A 1 85 ? -13.812 26.584 19.976 1.00 76.44 85 GLY A O 1
ATOM 640 N N . GLY A 1 86 ? -13.576 24.989 21.547 1.00 77.44 86 GLY A N 1
ATOM 641 C CA . GLY A 1 86 ? -12.625 24.133 20.829 1.00 77.44 86 GLY A CA 1
ATOM 642 C C . GLY A 1 86 ? -13.257 22.827 20.338 1.00 77.44 86 GLY A C 1
ATOM 643 O O . GLY A 1 86 ? -14.290 22.398 20.852 1.00 77.44 86 GLY A O 1
ATOM 644 N N . GLU A 1 87 ? -12.623 22.190 19.350 1.00 81.00 87 GLU A N 1
ATOM 645 C CA . GLU A 1 87 ? -12.976 20.848 18.870 1.00 81.00 87 GLU A CA 1
ATOM 646 C C . GLU A 1 87 ? -11.866 19.857 19.239 1.00 81.00 87 GLU A C 1
ATOM 648 O O . GLU A 1 87 ? -10.689 20.105 18.978 1.00 81.00 87 GLU A O 1
ATOM 653 N N . TYR A 1 88 ? -12.243 18.728 19.834 1.00 82.12 88 TYR A N 1
ATOM 654 C CA . TYR A 1 88 ? -11.321 17.729 20.369 1.00 82.12 88 TYR A CA 1
ATOM 655 C C . TYR A 1 88 ? -11.678 16.339 19.865 1.00 82.12 88 TYR A C 1
ATOM 657 O O . TYR A 1 88 ? -12.854 16.009 19.704 1.00 82.12 88 TYR A O 1
ATOM 665 N N . GLN A 1 89 ? -10.667 15.500 19.664 1.00 78.94 89 GLN A N 1
ATOM 666 C CA . GLN A 1 89 ? -10.894 14.092 19.354 1.00 78.94 89 GLN A CA 1
ATOM 667 C C . GLN A 1 89 ? -11.069 13.310 20.647 1.00 78.94 89 GLN A C 1
ATOM 669 O O . GLN A 1 89 ? -10.249 13.445 21.557 1.00 78.94 89 GLN A O 1
ATOM 674 N N . ALA A 1 90 ? -12.094 12.463 20.717 1.00 81.62 90 ALA A N 1
ATOM 675 C CA . ALA A 1 90 ? -12.214 11.498 21.798 1.00 81.62 90 ALA A CA 1
ATOM 676 C C . ALA A 1 90 ? -11.778 10.099 21.372 1.00 81.62 90 ALA A C 1
ATOM 678 O O . ALA A 1 90 ? -12.141 9.620 20.295 1.00 81.62 90 ALA A O 1
ATOM 679 N N . SER A 1 91 ? -11.020 9.436 22.242 1.00 70.62 91 SER A N 1
ATOM 680 C CA . SER A 1 91 ? -10.390 8.147 21.942 1.00 70.62 91 SER A CA 1
ATOM 681 C C . SER A 1 91 ? -10.904 6.995 22.803 1.00 70.62 91 SER A C 1
ATOM 683 O O . SER A 1 91 ? -10.837 5.846 22.366 1.00 70.62 91 SER A O 1
ATOM 685 N N . GLN A 1 92 ? -11.413 7.277 24.008 1.00 73.88 92 GLN A N 1
ATOM 686 C CA . GLN A 1 92 ? -11.884 6.268 24.960 1.00 73.88 92 GLN A CA 1
ATOM 687 C C . GLN A 1 92 ? -13.027 6.796 25.825 1.00 73.88 92 GLN A C 1
ATOM 689 O O . GLN A 1 92 ? -13.144 7.999 26.062 1.00 73.88 92 GLN A O 1
ATOM 694 N N . MET A 1 93 ? -13.831 5.872 26.350 1.00 80.31 93 MET A N 1
ATOM 695 C CA . MET A 1 93 ? -14.856 6.152 27.348 1.00 80.31 93 MET A CA 1
ATOM 696 C C . MET A 1 93 ? -14.773 5.131 28.481 1.00 80.31 93 MET A C 1
ATOM 698 O O . MET A 1 93 ? -14.632 3.931 28.240 1.00 80.31 93 MET A O 1
ATOM 702 N N . ARG A 1 94 ? -14.849 5.604 29.724 1.00 76.75 94 ARG A N 1
ATOM 703 C CA . ARG A 1 94 ? -14.816 4.765 30.922 1.00 76.75 94 ARG A CA 1
ATOM 704 C C . ARG A 1 94 ? -15.553 5.453 32.063 1.00 76.75 94 ARG A C 1
ATOM 706 O O . ARG A 1 94 ? -15.357 6.638 32.283 1.00 76.75 94 ARG A O 1
ATOM 713 N N . ASP A 1 95 ? -16.360 4.692 32.802 1.00 83.56 95 ASP A N 1
ATOM 714 C CA . ASP A 1 95 ? -16.992 5.127 34.058 1.00 83.56 95 ASP A CA 1
ATOM 715 C C . ASP A 1 95 ? -17.740 6.479 33.943 1.00 83.56 95 ASP A C 1
ATOM 717 O O . ASP A 1 95 ? -17.708 7.301 34.851 1.00 83.56 95 ASP A O 1
ATOM 721 N N . GLY A 1 96 ? -18.408 6.723 32.805 1.00 82.81 96 GLY A N 1
ATOM 722 C CA . GLY A 1 96 ? -19.144 7.971 32.537 1.00 82.81 96 GLY A CA 1
ATOM 723 C C . GLY A 1 96 ? -18.284 9.147 32.058 1.00 82.81 96 GLY A C 1
ATOM 724 O O . GLY A 1 96 ? -18.819 10.223 31.800 1.00 82.81 96 GLY A O 1
ATOM 725 N N . GLN A 1 97 ? -16.979 8.944 31.887 1.00 86.25 97 GLN A N 1
ATOM 726 C CA . GLN A 1 97 ? -16.035 9.944 31.398 1.00 86.25 97 GLN A CA 1
ATOM 727 C C . GLN A 1 97 ? -15.517 9.592 30.005 1.00 86.25 97 GLN A C 1
ATOM 729 O O . GLN A 1 97 ? -15.419 8.420 29.634 1.00 86.25 97 GLN A O 1
ATOM 734 N N . VAL A 1 98 ? -15.153 10.616 29.240 1.00 85.88 98 VAL A N 1
ATOM 735 C CA . VAL A 1 98 ? -14.582 10.515 27.897 1.00 85.88 98 VAL A CA 1
ATOM 736 C C . VAL A 1 98 ? -13.190 11.142 27.894 1.00 85.88 98 VAL A C 1
ATOM 738 O O . VAL A 1 98 ? -12.992 12.247 28.396 1.00 85.88 98 VAL A O 1
ATOM 741 N N . LEU A 1 99 ? -12.217 10.429 27.332 1.00 82.12 99 LEU A N 1
ATOM 742 C CA . LEU A 1 99 ? -10.857 10.921 27.147 1.00 82.12 99 LEU A CA 1
ATOM 743 C C . LEU A 1 99 ? -10.798 11.729 25.855 1.00 82.12 99 LEU A C 1
ATOM 745 O O . LEU A 1 99 ? -10.922 11.157 24.769 1.00 82.12 99 LEU A O 1
ATOM 749 N N . ILE A 1 100 ? -10.597 13.039 25.979 1.00 84.19 100 ILE A N 1
ATOM 750 C CA . ILE A 1 100 ? -10.394 13.943 24.847 1.00 84.19 100 ILE A CA 1
ATOM 751 C C . ILE A 1 100 ? -8.923 14.333 24.724 1.00 84.19 100 ILE A C 1
ATOM 753 O O . ILE A 1 100 ? -8.220 14.484 25.726 1.00 84.19 100 ILE A O 1
ATOM 757 N N . GLY A 1 101 ? -8.461 14.521 23.493 1.00 78.06 101 GLY A N 1
ATOM 758 C CA . GLY A 1 101 ? -7.113 14.977 23.182 1.00 78.06 101 GLY A CA 1
ATOM 759 C C . GLY A 1 101 ? -7.101 16.061 22.112 1.00 78.06 101 GLY A C 1
ATOM 760 O O . GLY A 1 101 ? -8.034 16.189 21.313 1.00 78.06 101 GLY A O 1
ATOM 761 N N . THR A 1 102 ? -6.025 16.842 22.102 1.00 68.50 102 THR A N 1
ATOM 762 C CA . THR A 1 102 ? -5.731 17.825 21.055 1.00 68.50 102 THR A CA 1
ATOM 763 C C . THR A 1 102 ? -4.282 17.700 20.612 1.00 68.50 102 THR A C 1
ATOM 765 O O . THR A 1 102 ? -3.408 17.403 21.419 1.00 68.50 102 THR A O 1
ATOM 768 N N . SER A 1 103 ? -4.020 17.945 19.331 1.00 64.38 103 SER A N 1
ATOM 769 C CA . SER A 1 103 ? -2.673 18.126 18.778 1.00 64.38 103 SER A CA 1
ATOM 770 C C . SER A 1 103 ? -2.367 19.596 18.461 1.00 64.38 103 SER A C 1
ATOM 772 O O . SER A 1 103 ? -1.284 19.911 17.969 1.00 64.38 103 SER A O 1
ATOM 774 N N . ASP A 1 104 ? -3.305 20.511 18.722 1.00 63.75 104 ASP A N 1
ATOM 775 C CA . ASP A 1 104 ? -3.134 21.935 18.455 1.00 63.75 104 ASP A CA 1
ATOM 776 C C . ASP A 1 104 ? -2.572 22.636 19.693 1.00 63.75 104 ASP A C 1
ATOM 778 O O . ASP A 1 104 ? -3.256 22.905 20.686 1.00 63.75 104 ASP A O 1
ATOM 782 N N . SER A 1 105 ? -1.282 22.948 19.596 1.00 61.38 105 SER A N 1
ATOM 783 C CA . SER A 1 105 ? -0.500 23.565 20.659 1.00 61.38 105 SER A CA 1
ATOM 784 C C . SER A 1 105 ? -1.062 24.919 21.111 1.00 61.38 105 SER A C 1
ATOM 786 O O . SER A 1 105 ? -0.836 25.313 22.251 1.00 61.38 105 SER A O 1
ATOM 788 N N . ARG A 1 106 ? -1.851 25.625 20.290 1.00 64.44 106 ARG A N 1
ATOM 789 C CA . ARG A 1 106 ? -2.428 26.933 20.655 1.00 64.44 106 ARG A CA 1
ATOM 790 C C . ARG A 1 106 ? -3.436 26.838 21.799 1.00 64.44 106 ARG A C 1
ATOM 792 O O . ARG A 1 106 ? -3.512 27.765 22.598 1.00 64.44 106 ARG A O 1
ATOM 799 N N . PHE A 1 107 ? -4.174 25.731 21.897 1.00 64.31 107 PHE A N 1
ATOM 800 C CA . PHE A 1 107 ? -5.082 25.485 23.022 1.00 64.31 107 PHE A CA 1
ATOM 801 C C . PHE A 1 107 ? -4.318 25.083 24.284 1.00 64.31 107 PHE A C 1
ATOM 803 O O . PHE A 1 107 ? -4.727 25.438 25.384 1.00 64.31 107 PHE A O 1
ATOM 810 N N . VAL A 1 108 ? -3.189 24.390 24.113 1.00 62.72 108 VAL A N 1
ATOM 811 C CA . VAL A 1 108 ? -2.335 23.905 25.206 1.00 62.72 108 VAL A CA 1
ATOM 812 C C . VAL A 1 108 ? -1.546 25.037 25.863 1.00 62.72 108 VAL A C 1
ATOM 814 O O . VAL A 1 108 ? -1.380 25.046 27.077 1.00 62.72 108 VAL A O 1
ATOM 817 N N . TRP A 1 109 ? -1.057 25.993 25.070 1.00 61.31 109 TRP A N 1
ATOM 818 C CA . TRP A 1 109 ? -0.262 27.124 25.558 1.00 61.31 109 TRP A CA 1
ATOM 819 C C . TRP A 1 109 ? -1.098 28.353 25.953 1.00 61.31 109 TRP A C 1
ATOM 821 O O . TRP A 1 109 ? -0.528 29.340 26.415 1.00 61.31 109 TRP A O 1
ATOM 831 N N . GLY A 1 110 ? -2.421 28.317 25.761 1.00 60.53 110 GLY A N 1
ATOM 832 C CA . GLY A 1 110 ? -3.353 29.289 26.341 1.00 60.53 110 GLY A CA 1
ATOM 833 C C . GLY A 1 110 ? -3.744 28.931 27.782 1.00 60.53 110 GLY A C 1
ATOM 834 O O . GLY A 1 110 ? -3.438 27.847 28.268 1.00 60.53 110 GLY A O 1
ATOM 835 N N . ASP A 1 111 ? -4.480 29.813 28.460 1.00 56.19 111 ASP A N 1
ATOM 836 C CA . ASP A 1 111 ? -4.805 29.689 29.896 1.00 56.19 111 ASP A CA 1
ATOM 837 C C . ASP A 1 111 ? -5.881 28.622 30.244 1.00 56.19 111 ASP A C 1
ATOM 839 O O . ASP A 1 111 ? -6.494 28.700 31.306 1.00 56.19 111 ASP A O 1
ATOM 843 N N . GLY A 1 112 ? -6.173 27.650 29.365 1.00 60.75 112 GLY A N 1
ATOM 844 C CA . GLY A 1 112 ? -7.385 26.810 29.468 1.00 60.75 112 GLY A CA 1
ATOM 845 C C . GLY A 1 112 ? -7.216 25.287 29.379 1.00 60.75 112 GLY A C 1
ATOM 846 O O . GLY A 1 112 ? -8.216 24.574 29.487 1.00 60.75 112 GLY A O 1
ATOM 847 N N . TRP A 1 113 ? -6.005 24.759 29.163 1.00 73.75 113 TRP A N 1
ATOM 848 C CA . TRP A 1 113 ? -5.787 23.313 29.003 1.00 73.75 113 TRP A CA 1
ATOM 849 C C . TRP A 1 113 ? -5.159 22.659 30.242 1.00 73.75 113 TRP A C 1
ATOM 851 O O . TRP A 1 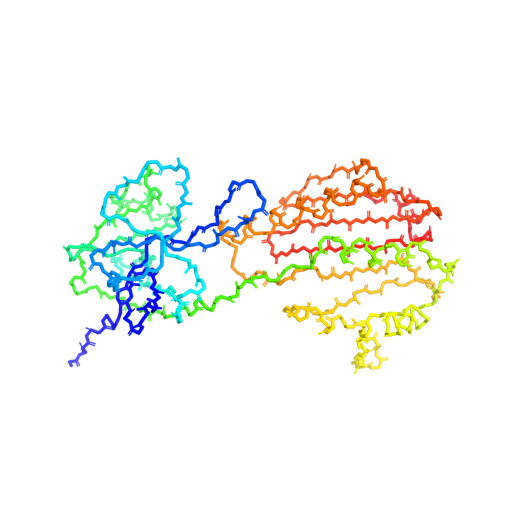113 ? -3.954 22.732 30.458 1.00 73.75 113 TRP A O 1
ATOM 861 N N . ASP A 1 114 ? -5.974 21.922 31.001 1.00 71.75 114 ASP A N 1
ATOM 862 C CA . ASP A 1 114 ? -5.552 21.186 32.209 1.00 71.75 114 ASP A CA 1
ATOM 863 C C . ASP A 1 114 ? -5.064 19.742 31.935 1.00 71.75 114 ASP A C 1
ATOM 865 O O . ASP A 1 114 ? -4.952 18.923 32.849 1.00 71.75 114 ASP A O 1
ATOM 869 N N . GLY A 1 115 ? -4.821 19.376 30.670 1.00 68.62 115 GLY A N 1
ATOM 870 C CA . GLY A 1 115 ? -4.406 18.020 30.290 1.00 68.62 115 GLY A CA 1
ATOM 871 C C . GLY A 1 115 ? -2.914 17.735 30.504 1.00 68.62 115 GLY A C 1
ATOM 872 O O . GLY A 1 115 ? -2.073 18.632 30.516 1.00 68.62 115 GLY A O 1
ATOM 873 N N . ASN A 1 116 ? -2.555 16.456 30.635 1.00 64.25 116 ASN A N 1
ATOM 874 C CA . ASN A 1 116 ? -1.182 16.042 30.932 1.00 64.25 116 ASN A CA 1
ATOM 875 C C . ASN A 1 116 ? -0.340 15.885 29.653 1.00 64.25 116 ASN A C 1
ATOM 877 O O . ASN A 1 116 ? -0.666 15.100 28.762 1.00 64.25 116 ASN A O 1
ATOM 881 N N . VAL A 1 117 ? 0.798 16.582 29.577 1.00 54.03 117 VAL A N 1
ATOM 882 C CA . VAL A 1 117 ? 1.761 16.449 28.467 1.00 54.03 117 VAL A CA 1
ATOM 883 C C . VAL A 1 117 ? 2.425 15.071 28.407 1.00 54.03 117 VAL A C 1
ATOM 885 O O . VAL A 1 117 ? 2.763 14.609 27.322 1.00 54.03 117 VAL A O 1
ATOM 888 N N . ARG A 1 118 ? 2.577 14.381 29.545 1.00 51.81 118 ARG A N 1
ATOM 889 C CA . ARG A 1 118 ? 3.165 13.030 29.586 1.00 51.81 118 ARG A CA 1
ATOM 890 C C . ARG A 1 118 ? 2.255 11.960 28.988 1.00 51.81 118 ARG A C 1
ATOM 892 O O . ARG A 1 118 ? 2.762 10.923 28.582 1.00 51.81 118 ARG A O 1
ATOM 899 N N . ASP A 1 119 ? 0.963 12.260 28.883 1.00 53.00 119 ASP A N 1
ATOM 900 C CA . ASP A 1 119 ? -0.060 11.386 28.307 1.00 53.00 119 ASP A CA 1
ATOM 901 C C . ASP A 1 119 ? -0.524 11.894 26.923 1.00 53.00 119 ASP A C 1
ATOM 903 O O . ASP A 1 119 ? -1.555 11.474 26.414 1.00 53.00 119 ASP A O 1
ATOM 907 N N . GLY A 1 120 ? 0.234 12.805 26.293 1.00 55.22 120 GLY A N 1
ATOM 908 C CA . GLY A 1 120 ? -0.003 13.235 24.908 1.00 55.22 120 GLY A CA 1
ATOM 909 C C . GLY A 1 120 ? -1.076 14.313 24.720 1.00 55.22 120 GLY A C 1
ATOM 910 O O . GLY A 1 120 ? -1.853 14.220 23.776 1.00 55.22 120 GLY A O 1
ATOM 911 N N . TRP A 1 121 ? -1.121 15.326 25.597 1.00 77.44 121 TRP A N 1
ATOM 912 C CA . TRP A 1 121 ? -2.118 16.416 25.568 1.00 77.44 121 TRP A CA 1
ATOM 913 C C . TRP A 1 121 ? -3.553 15.875 25.600 1.00 77.44 121 TRP A C 1
ATOM 915 O O . TRP A 1 121 ? -4.372 16.143 24.720 1.00 77.44 121 TRP A O 1
ATOM 925 N N . GLN A 1 122 ? -3.848 15.108 26.654 1.00 79.81 122 GLN A N 1
ATOM 926 C CA . GLN A 1 122 ? -5.146 14.467 26.881 1.00 79.81 122 GLN A CA 1
ATOM 927 C C . GLN A 1 122 ? -5.736 14.851 28.246 1.00 79.81 122 GLN A C 1
ATOM 929 O O . GLN A 1 122 ? -4.992 15.109 29.198 1.00 79.81 122 GLN A O 1
ATOM 934 N N . ARG A 1 123 ? -7.072 14.875 28.353 1.00 83.19 123 ARG A N 1
ATOM 935 C CA . ARG A 1 123 ? -7.808 15.006 29.624 1.00 83.19 123 ARG A CA 1
ATOM 936 C C . ARG A 1 123 ? -9.120 14.219 29.607 1.00 83.19 123 ARG A C 1
ATOM 938 O O . ARG A 1 123 ? -9.746 14.073 28.560 1.00 83.19 123 ARG A O 1
ATOM 945 N N . TRP A 1 124 ? -9.546 13.748 30.776 1.00 86.19 124 TRP A N 1
ATOM 946 C CA . TRP A 1 124 ? -10.870 13.151 30.969 1.00 86.19 124 TRP A CA 1
ATOM 947 C C . TRP A 1 124 ? -11.901 14.243 31.245 1.00 86.19 124 TRP A C 1
ATOM 949 O O . TRP A 1 124 ? -11.643 15.152 32.032 1.00 86.19 124 TRP A O 1
ATOM 959 N N . VAL A 1 125 ? -13.060 14.146 30.602 1.00 87.56 125 VAL A N 1
ATOM 960 C CA . VAL A 1 125 ? -14.209 15.036 30.811 1.00 87.56 125 VAL A CA 1
ATOM 961 C C . VAL A 1 125 ? -15.470 14.210 31.023 1.00 87.56 125 VAL A C 1
ATOM 963 O O . VAL A 1 125 ? -15.555 13.074 30.551 1.00 87.56 125 VAL A O 1
ATOM 966 N N . ASP A 1 126 ? -16.450 14.764 31.728 1.00 88.38 126 ASP A N 1
ATOM 967 C CA . ASP A 1 126 ? -17.735 14.092 31.916 1.00 88.38 126 ASP A CA 1
ATOM 968 C C . ASP A 1 126 ? -18.453 13.950 30.571 1.00 88.38 126 ASP A C 1
ATOM 970 O O . ASP A 1 126 ? -18.489 14.882 29.770 1.00 88.38 126 ASP A O 1
ATOM 974 N N . ALA A 1 127 ? -18.994 12.760 30.300 1.00 84.19 127 ALA A N 1
ATOM 975 C CA . ALA A 1 127 ? -19.639 12.463 29.022 1.00 84.19 127 ALA A CA 1
ATOM 976 C C . ALA A 1 127 ? -21.044 13.072 28.904 1.00 84.19 127 ALA A C 1
ATOM 978 O O . ALA A 1 127 ? -21.564 13.245 27.799 1.00 84.19 127 ALA A O 1
ATOM 979 N N . GLU A 1 128 ? -21.684 13.341 30.043 1.00 83.50 128 GLU A N 1
ATOM 980 C CA . GLU A 1 128 ? -23.055 13.829 30.101 1.00 83.50 128 GLU A CA 1
ATOM 981 C C . GLU A 1 128 ? -23.150 15.242 29.513 1.00 83.50 128 GLU A C 1
ATOM 983 O O . GLU A 1 128 ? -22.478 16.170 29.954 1.00 83.50 128 GLU A O 1
ATOM 988 N N . GLY A 1 129 ? -24.000 15.407 28.498 1.00 77.19 129 GLY A N 1
ATOM 989 C CA . GLY A 1 129 ? -24.245 16.708 27.874 1.00 77.19 129 GLY A CA 1
ATOM 990 C C . GLY A 1 129 ? -23.148 17.199 26.924 1.00 77.19 129 GLY A C 1
ATOM 991 O O . GLY A 1 129 ? -23.234 18.343 26.478 1.00 77.19 129 GLY A O 1
ATOM 992 N N . LEU A 1 130 ? -22.152 16.371 26.578 1.00 84.75 130 LEU A N 1
ATOM 993 C CA . LEU A 1 130 ? -21.156 16.738 25.566 1.00 84.75 130 LEU A CA 1
ATOM 994 C C . LEU A 1 130 ? -21.811 16.971 24.197 1.00 84.75 130 LEU A C 1
ATOM 996 O O . LEU A 1 130 ? -22.570 16.135 23.700 1.00 84.75 130 LEU A O 1
ATOM 1000 N N . ASP A 1 131 ? -21.453 18.085 23.554 1.00 87.19 131 ASP A N 1
ATOM 1001 C CA . ASP A 1 131 ? -21.733 18.301 22.135 1.00 87.19 131 ASP A CA 1
ATOM 1002 C C . ASP A 1 131 ? -20.731 17.484 21.316 1.00 87.19 131 ASP A C 1
ATOM 1004 O O . ASP A 1 131 ? -19.598 17.905 21.083 1.00 87.19 131 ASP A O 1
ATOM 1008 N N . ALA A 1 132 ? -21.121 16.265 20.948 1.00 83.81 132 ALA A N 1
ATOM 1009 C CA . ALA A 1 132 ? -20.268 15.331 20.232 1.00 83.81 132 ALA A CA 1
ATOM 1010 C C . ALA A 1 132 ? -20.921 14.857 18.933 1.00 83.81 132 ALA A C 1
ATOM 1012 O O . ALA A 1 132 ? -22.097 14.498 18.897 1.00 83.81 132 ALA A O 1
ATOM 1013 N N . THR A 1 133 ? -20.127 14.790 17.865 1.00 81.50 133 THR A N 1
ATOM 1014 C CA . THR A 1 133 ? -20.503 14.098 16.627 1.00 81.50 133 THR A CA 1
ATOM 1015 C C . THR A 1 133 ? -19.765 12.771 16.555 1.00 81.50 133 THR A C 1
ATOM 1017 O O . THR A 1 133 ? -18.535 12.750 16.506 1.00 81.50 133 THR A O 1
ATOM 1020 N N . ALA A 1 134 ? -20.516 11.670 16.534 1.00 80.25 134 ALA A N 1
ATOM 1021 C CA . ALA A 1 134 ? -19.975 10.327 16.377 1.00 80.25 134 ALA A CA 1
ATOM 1022 C C . ALA A 1 134 ? -19.948 9.930 14.895 1.00 80.25 134 ALA A C 1
ATOM 1024 O O . ALA A 1 134 ? -20.985 9.915 14.231 1.00 80.25 134 ALA A O 1
ATOM 1025 N N . THR A 1 135 ? -18.772 9.564 14.390 1.00 72.62 135 THR A N 1
ATOM 1026 C CA . THR A 1 135 ? -18.595 9.012 13.043 1.00 72.62 135 THR A CA 1
ATOM 1027 C C . THR A 1 135 ? -18.092 7.582 13.151 1.00 72.62 135 THR A C 1
ATOM 1029 O O . THR A 1 135 ? -17.074 7.309 13.792 1.00 72.62 135 THR A O 1
ATOM 1032 N N . ARG A 1 136 ? -18.813 6.651 12.522 1.00 76.25 136 ARG A N 1
ATOM 1033 C CA . ARG A 1 136 ? -18.350 5.273 12.371 1.00 76.25 136 ARG A CA 1
ATOM 1034 C C . ARG A 1 136 ? -17.382 5.210 11.202 1.00 76.25 136 ARG A C 1
ATOM 1036 O O . ARG A 1 136 ? -17.771 5.480 10.069 1.00 76.25 136 ARG A O 1
ATOM 1043 N N . HIS A 1 137 ? -16.166 4.766 11.473 1.00 62.38 137 HIS A N 1
ATOM 1044 C CA . HIS A 1 137 ? -15.188 4.394 10.465 1.00 62.38 137 HIS A CA 1
ATOM 1045 C C . HIS A 1 137 ? -15.128 2.871 10.451 1.00 62.38 137 HIS A C 1
ATOM 1047 O O . HIS A 1 137 ? -14.503 2.292 11.344 1.00 62.38 137 HIS A O 1
ATOM 1053 N N . PRO A 1 138 ? -15.813 2.194 9.507 1.00 69.00 138 PRO A N 1
ATOM 1054 C CA . PRO A 1 138 ? -15.614 0.772 9.314 1.00 69.00 138 PRO A CA 1
ATOM 1055 C C . PRO A 1 138 ? -14.124 0.553 9.102 1.00 69.00 138 PRO A C 1
ATOM 1057 O O . PRO A 1 138 ? -13.551 0.989 8.105 1.00 69.00 138 PRO A O 1
ATOM 1060 N N . LEU A 1 139 ? -13.514 -0.129 10.054 1.00 60.97 139 LEU A N 1
ATOM 1061 C CA . LEU A 1 139 ? -12.264 -0.792 9.823 1.00 60.97 139 LEU A CA 1
ATOM 1062 C C . LEU A 1 139 ? -12.715 -2.084 9.176 1.00 60.97 139 LEU A C 1
ATOM 1064 O O . LEU A 1 139 ? -12.756 -3.142 9.797 1.00 60.97 139 LEU A O 1
ATOM 1068 N N . GLN A 1 140 ? -13.070 -2.007 7.889 1.00 51.41 140 GLN A N 1
ATOM 1069 C CA . GLN A 1 140 ? -12.832 -3.196 7.093 1.00 51.41 140 GLN A CA 1
ATOM 1070 C C . GLN A 1 140 ? -11.441 -3.678 7.508 1.00 51.41 140 GLN A C 1
ATOM 1072 O O . GLN A 1 140 ? -10.545 -2.858 7.744 1.00 51.41 140 GLN A O 1
ATOM 1077 N N . ALA A 1 141 ? -11.259 -4.984 7.630 1.00 45.19 141 ALA A N 1
ATOM 1078 C CA . ALA A 1 141 ? -9.942 -5.527 7.393 1.00 45.19 141 ALA A CA 1
ATOM 1079 C C . ALA A 1 141 ? -9.563 -5.138 5.947 1.00 45.19 141 ALA A C 1
ATOM 1081 O O . ALA A 1 141 ? -9.562 -5.957 5.040 1.00 45.19 141 ALA A O 1
ATOM 1082 N N . VAL A 1 142 ? -9.300 -3.852 5.703 1.00 47.28 142 VAL A N 1
ATOM 1083 C CA . VAL A 1 142 ? -8.328 -3.406 4.744 1.00 47.28 142 VAL A CA 1
ATOM 1084 C C . VAL A 1 142 ? -7.057 -3.837 5.443 1.00 47.28 142 VAL A C 1
ATOM 1086 O O . VAL A 1 142 ? -6.438 -3.090 6.194 1.00 47.28 142 VAL A O 1
ATOM 1089 N N . ALA A 1 143 ? -6.713 -5.111 5.271 1.00 61.25 143 ALA A N 1
ATOM 1090 C CA . ALA A 1 143 ? -5.312 -5.402 5.131 1.00 61.25 143 ALA A CA 1
ATOM 1091 C C . ALA A 1 143 ? -4.906 -4.500 3.968 1.00 61.25 143 ALA A C 1
ATOM 1093 O O . ALA A 1 143 ? -5.266 -4.793 2.824 1.00 61.25 143 ALA A O 1
ATOM 1094 N N . TRP A 1 144 ? -4.334 -3.329 4.282 1.00 71.06 144 TRP A N 1
ATOM 1095 C CA . TRP A 1 144 ? -3.664 -2.532 3.272 1.00 71.06 144 TRP A CA 1
ATOM 1096 C C . TRP A 1 144 ? -2.808 -3.519 2.507 1.00 71.06 144 TRP A C 1
ATOM 1098 O O . TRP A 1 144 ? -2.104 -4.348 3.092 1.00 71.06 144 TRP A O 1
ATOM 1108 N N . LYS A 1 145 ? -2.995 -3.550 1.201 1.00 80.38 145 LYS A N 1
ATOM 1109 C CA . LYS A 1 145 ? -2.293 -4.521 0.389 1.00 80.38 145 LYS A CA 1
ATOM 1110 C C . LYS A 1 145 ? -0.926 -3.944 0.092 1.00 80.38 145 LYS A C 1
ATOM 1112 O O . LYS A 1 145 ? -0.790 -2.755 -0.174 1.00 80.38 145 LYS A O 1
ATOM 1117 N N . ALA A 1 146 ? 0.075 -4.799 0.130 1.00 81.25 146 ALA A N 1
ATOM 1118 C CA . ALA A 1 146 ? 1.357 -4.553 -0.496 1.00 81.25 146 ALA A CA 1
ATOM 1119 C C . ALA A 1 146 ? 1.647 -5.744 -1.401 1.00 81.25 146 ALA A C 1
ATOM 1121 O O . ALA A 1 146 ? 1.219 -6.868 -1.117 1.00 81.25 146 ALA A O 1
ATOM 1122 N N . MET A 1 147 ? 2.345 -5.493 -2.501 1.00 85.12 147 MET A N 1
ATOM 1123 C CA . MET A 1 147 ? 2.837 -6.551 -3.366 1.00 85.12 147 MET A CA 1
ATOM 1124 C C . MET A 1 147 ? 3.745 -7.461 -2.544 1.00 85.12 147 MET A C 1
ATOM 1126 O O . MET A 1 147 ? 4.507 -7.001 -1.689 1.00 85.12 147 MET A O 1
ATOM 1130 N N . ASN A 1 148 ? 3.675 -8.766 -2.789 1.00 82.50 148 ASN A N 1
ATOM 1131 C CA . ASN A 1 148 ? 4.622 -9.674 -2.167 1.00 82.50 148 ASN A CA 1
ATOM 1132 C C . ASN A 1 148 ? 6.049 -9.324 -2.632 1.00 82.50 148 ASN A C 1
ATOM 1134 O O . ASN A 1 148 ? 6.273 -9.093 -3.817 1.00 82.50 148 ASN A O 1
ATOM 1138 N N . ALA A 1 149 ? 7.025 -9.318 -1.719 1.00 78.94 149 ALA A N 1
ATOM 1139 C CA . ALA A 1 149 ? 8.402 -8.938 -2.041 1.00 78.94 149 ALA A CA 1
ATOM 1140 C C . ALA A 1 149 ? 9.022 -9.780 -3.175 1.00 78.94 149 ALA A C 1
ATOM 1142 O O . ALA A 1 149 ? 9.719 -9.233 -4.030 1.00 78.94 149 ALA A O 1
ATOM 1143 N N . ALA A 1 150 ? 8.737 -11.087 -3.221 1.00 76.56 150 ALA A N 1
ATOM 1144 C CA . ALA A 1 150 ? 9.224 -11.967 -4.281 1.00 76.56 150 ALA A CA 1
ATOM 1145 C C . ALA A 1 150 ? 8.539 -11.673 -5.622 1.00 76.56 150 ALA A C 1
ATOM 1147 O O . ALA A 1 150 ? 9.218 -11.594 -6.638 1.00 76.56 150 ALA A O 1
ATOM 1148 N N . GLU A 1 151 ? 7.222 -11.440 -5.622 1.00 85.44 151 GLU A N 1
ATOM 1149 C CA . GLU A 1 151 ? 6.469 -11.041 -6.823 1.00 85.44 151 GLU A CA 1
ATOM 1150 C C . GLU A 1 151 ? 6.973 -9.706 -7.389 1.00 85.44 151 GLU A C 1
ATOM 1152 O O . GLU A 1 151 ? 7.158 -9.559 -8.600 1.00 85.44 151 GLU A O 1
ATOM 1157 N N . LEU A 1 152 ? 7.256 -8.743 -6.510 1.00 93.31 152 LEU A N 1
ATOM 1158 C CA . LEU A 1 152 ? 7.840 -7.470 -6.900 1.00 93.31 152 LEU A CA 1
ATOM 1159 C C . LEU A 1 152 ? 9.217 -7.663 -7.537 1.00 93.31 152 LEU A C 1
ATOM 1161 O O . LEU A 1 152 ? 9.486 -7.131 -8.615 1.00 93.31 152 LEU A O 1
ATOM 1165 N N . CYS A 1 153 ? 10.093 -8.434 -6.895 1.00 90.62 153 CYS A N 1
ATOM 1166 C CA . CYS A 1 153 ? 11.428 -8.669 -7.427 1.00 90.62 153 CYS A CA 1
ATOM 1167 C C . CYS A 1 153 ? 11.396 -9.462 -8.740 1.00 90.62 153 CYS A C 1
ATOM 1169 O O . CYS A 1 153 ? 12.149 -9.128 -9.651 1.00 90.62 153 CYS A O 1
ATOM 1171 N N . ASP A 1 154 ? 10.481 -10.424 -8.895 1.00 92.88 154 ASP A N 1
ATOM 1172 C CA . ASP A 1 154 ? 10.243 -11.126 -10.163 1.00 92.88 154 ASP A CA 1
ATOM 1173 C C . ASP A 1 154 ? 9.794 -10.150 -11.266 1.00 92.88 154 ASP A C 1
ATOM 1175 O O . ASP A 1 154 ? 10.218 -10.261 -12.420 1.00 92.88 154 ASP A O 1
ATOM 1179 N N . THR A 1 155 ? 8.962 -9.164 -10.913 1.00 96.00 155 THR A N 1
ATOM 1180 C CA . THR A 1 155 ? 8.533 -8.095 -11.828 1.00 96.00 155 THR A CA 1
ATOM 1181 C C . THR A 1 155 ? 9.723 -7.237 -12.258 1.00 96.00 155 THR A C 1
ATOM 1183 O O . THR A 1 155 ? 9.890 -6.969 -13.448 1.00 96.00 155 THR A O 1
ATOM 1186 N N . MET A 1 156 ? 10.595 -6.848 -11.325 1.00 97.25 156 MET A N 1
ATOM 1187 C CA . MET A 1 156 ? 11.800 -6.076 -11.646 1.00 97.25 156 MET A CA 1
ATOM 1188 C C . MET A 1 156 ? 12.816 -6.883 -12.468 1.00 97.25 156 MET A C 1
ATOM 1190 O O . MET A 1 156 ? 13.416 -6.351 -13.400 1.00 97.25 156 MET A O 1
ATOM 1194 N N . GLU A 1 157 ? 12.987 -8.176 -12.186 1.00 95.50 157 GLU A N 1
ATOM 1195 C CA . GLU A 1 157 ? 13.877 -9.062 -12.949 1.00 95.50 157 GLU A CA 1
ATOM 1196 C C . GLU A 1 157 ? 13.389 -9.310 -14.372 1.00 95.50 157 GLU A C 1
ATOM 1198 O O . GLU A 1 157 ? 14.202 -9.404 -15.299 1.00 95.50 157 GLU A O 1
ATOM 1203 N N . PHE A 1 158 ? 12.072 -9.382 -14.569 1.00 96.94 158 PHE A N 1
ATOM 1204 C CA . PHE A 1 158 ? 11.490 -9.433 -15.903 1.00 96.94 158 PHE A CA 1
ATOM 1205 C C . PHE A 1 158 ? 11.919 -8.218 -16.732 1.00 96.94 158 PHE A C 1
ATOM 1207 O O . PHE A 1 158 ? 12.409 -8.385 -17.851 1.00 96.94 158 PHE A O 1
ATOM 1214 N N . TRP A 1 159 ? 11.815 -7.012 -16.167 1.00 96.75 159 TRP A N 1
ATOM 1215 C CA . TRP A 1 159 ? 12.260 -5.792 -16.841 1.00 96.75 159 TRP A CA 1
ATOM 1216 C C . TRP A 1 159 ? 13.778 -5.744 -17.020 1.00 96.75 159 TRP A C 1
ATOM 1218 O O . TRP A 1 159 ? 14.252 -5.385 -18.097 1.00 96.75 159 TRP A O 1
ATOM 1228 N N . ALA A 1 160 ? 14.548 -6.191 -16.025 1.00 95.25 160 ALA A N 1
ATOM 1229 C CA . ALA A 1 160 ? 16.004 -6.300 -16.120 1.00 95.25 160 ALA A CA 1
ATOM 1230 C C . ALA A 1 160 ? 16.466 -7.249 -17.238 1.00 95.25 160 ALA A C 1
ATOM 1232 O O . ALA A 1 160 ? 17.534 -7.049 -17.815 1.00 95.25 160 ALA A O 1
ATOM 1233 N N . SER A 1 161 ? 15.652 -8.253 -17.568 1.00 94.75 161 SER A N 1
ATOM 1234 C CA . SER A 1 161 ? 15.935 -9.247 -18.608 1.00 94.75 161 SER A CA 1
ATOM 1235 C C . SER A 1 161 ? 15.387 -8.867 -19.989 1.00 94.75 161 SER A C 1
ATOM 1237 O O . SER A 1 161 ? 15.612 -9.594 -20.961 1.00 94.75 161 SER A O 1
ATOM 1239 N N . ALA A 1 162 ? 14.653 -7.757 -20.102 1.00 95.62 162 ALA A N 1
ATOM 1240 C CA . ALA A 1 162 ? 14.086 -7.313 -21.367 1.00 95.62 162 ALA A CA 1
ATOM 1241 C C . ALA A 1 162 ? 15.177 -6.843 -22.349 1.00 95.62 162 ALA A C 1
ATOM 1243 O O . ALA A 1 162 ? 16.250 -6.367 -21.975 1.00 95.62 162 ALA A O 1
ATOM 1244 N N . SER A 1 163 ? 14.899 -6.975 -23.649 1.00 94.69 163 SER A N 1
ATOM 1245 C CA . SER A 1 163 ? 15.829 -6.589 -24.719 1.00 94.69 163 SER A CA 1
ATOM 1246 C C . SER A 1 163 ? 15.750 -5.088 -25.018 1.00 94.69 163 SER A C 1
ATOM 1248 O O . SER A 1 163 ? 15.205 -4.685 -26.040 1.00 94.69 163 SER A O 1
ATOM 1250 N N . TRP A 1 164 ? 16.278 -4.260 -24.115 1.00 95.25 164 TRP A N 1
ATOM 1251 C CA . TRP A 1 164 ? 16.325 -2.802 -24.278 1.00 95.25 164 TRP A CA 1
ATOM 1252 C C . TRP A 1 164 ? 17.231 -2.366 -25.449 1.00 95.25 164 TRP A C 1
ATOM 1254 O O . TRP A 1 164 ? 18.263 -3.000 -25.691 1.00 95.25 164 TRP A O 1
ATOM 1264 N N . PRO A 1 165 ? 16.932 -1.244 -26.139 1.00 96.19 165 PRO A N 1
ATOM 1265 C CA . PRO A 1 165 ? 15.833 -0.304 -25.894 1.00 96.19 165 PRO A CA 1
ATOM 1266 C C . PRO A 1 165 ? 14.484 -0.772 -26.459 1.00 96.19 165 PRO A C 1
ATOM 1268 O O . PRO A 1 165 ? 14.434 -1.407 -27.507 1.00 96.19 165 PRO A O 1
ATOM 1271 N N . LEU A 1 166 ? 13.399 -0.367 -25.796 1.00 97.00 166 LEU A N 1
ATOM 1272 C CA . LEU A 1 166 ? 12.018 -0.571 -26.238 1.00 97.00 166 LEU A CA 1
ATOM 1273 C C . LEU A 1 166 ? 11.293 0.775 -26.341 1.00 97.00 166 LEU A C 1
ATOM 1275 O O . LEU A 1 166 ? 11.637 1.736 -25.646 1.00 97.00 166 LEU A O 1
ATOM 1279 N N . THR A 1 167 ? 10.270 0.829 -27.185 1.00 96.25 167 THR A N 1
ATOM 1280 C CA . THR A 1 167 ? 9.262 1.900 -27.189 1.00 96.25 167 THR A CA 1
ATOM 1281 C C . THR A 1 167 ? 8.250 1.704 -26.052 1.00 96.25 167 THR A C 1
ATOM 1283 O O . THR A 1 167 ? 8.163 0.620 -25.467 1.00 96.25 167 THR A O 1
ATOM 1286 N N . ARG A 1 168 ? 7.451 2.739 -25.743 1.00 93.56 168 ARG A N 1
ATOM 1287 C CA . ARG A 1 168 ? 6.358 2.628 -24.758 1.00 93.56 168 ARG A CA 1
ATOM 1288 C C . ARG A 1 168 ? 5.372 1.527 -25.145 1.00 93.56 168 ARG A C 1
ATOM 1290 O O . ARG A 1 168 ? 5.054 0.688 -24.311 1.00 93.56 168 ARG A O 1
ATOM 1297 N N . ASP A 1 169 ? 4.947 1.490 -26.404 1.00 94.44 169 ASP A N 1
ATOM 1298 C CA . ASP A 1 169 ? 3.960 0.517 -26.888 1.00 94.44 169 ASP A CA 1
ATOM 1299 C C . ASP A 1 169 ? 4.472 -0.928 -26.780 1.00 94.44 169 ASP A C 1
ATOM 1301 O O . ASP A 1 169 ? 3.733 -1.833 -26.387 1.00 94.44 169 ASP A O 1
ATOM 1305 N N . GLU A 1 170 ? 5.752 -1.161 -27.087 1.00 97.50 170 GLU A N 1
ATOM 1306 C CA . GLU A 1 170 ? 6.377 -2.478 -26.923 1.00 97.50 170 GLU A CA 1
ATOM 1307 C C . GLU A 1 170 ? 6.452 -2.887 -25.449 1.00 97.50 170 GLU A C 1
ATOM 1309 O O . GLU A 1 170 ? 6.122 -4.027 -25.118 1.00 97.50 170 GLU A O 1
ATO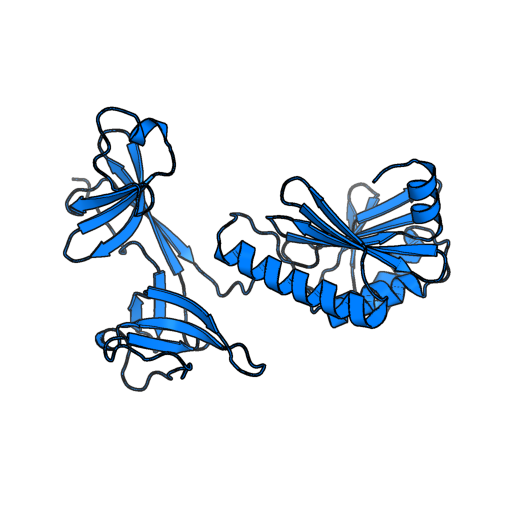M 1314 N N . ALA A 1 171 ? 6.829 -1.965 -24.556 1.00 96.38 171 ALA A N 1
ATOM 1315 C CA . ALA A 1 171 ? 6.859 -2.221 -23.119 1.00 96.38 171 ALA A CA 1
ATOM 1316 C C . ALA A 1 171 ? 5.453 -2.503 -22.560 1.00 96.38 171 ALA A C 1
ATOM 1318 O O . ALA A 1 171 ? 5.268 -3.472 -21.825 1.00 96.38 171 ALA A O 1
ATOM 1319 N N . GLN A 1 172 ? 4.440 -1.724 -22.954 1.00 95.19 172 GLN A N 1
ATOM 1320 C CA . GLN A 1 172 ? 3.047 -1.963 -22.567 1.00 95.19 172 GLN A CA 1
ATOM 1321 C C . GLN A 1 172 ? 2.572 -3.342 -23.025 1.00 95.19 172 GLN A C 1
ATOM 1323 O O . GLN A 1 172 ? 1.999 -4.089 -22.235 1.00 95.19 172 GLN A O 1
ATOM 1328 N N . LYS A 1 173 ? 2.869 -3.726 -24.272 1.00 96.75 173 LYS A N 1
ATOM 1329 C CA . LYS A 1 173 ? 2.519 -5.051 -24.787 1.00 96.75 173 LYS A CA 1
ATOM 1330 C C . LYS A 1 173 ? 3.168 -6.176 -23.978 1.00 96.75 173 LYS A C 1
ATOM 1332 O O . LYS A 1 173 ? 2.484 -7.129 -23.619 1.00 96.75 173 LYS A O 1
ATOM 1337 N N . LEU A 1 174 ? 4.458 -6.055 -23.658 1.00 97.75 174 LEU A N 1
ATOM 1338 C CA . LEU A 1 174 ? 5.152 -7.032 -22.815 1.00 97.75 174 LEU A CA 1
ATOM 1339 C C . LEU A 1 174 ? 4.499 -7.163 -21.434 1.00 97.75 174 LEU A C 1
ATOM 1341 O O . LEU A 1 174 ? 4.346 -8.280 -20.942 1.00 97.75 174 LEU A O 1
ATOM 1345 N N . ALA A 1 175 ? 4.088 -6.047 -20.828 1.00 95.62 175 ALA A N 1
ATOM 1346 C CA . ALA A 1 175 ? 3.425 -6.054 -19.530 1.00 95.62 175 ALA A CA 1
ATOM 1347 C C . ALA A 1 175 ? 2.046 -6.729 -19.575 1.00 95.62 175 ALA A C 1
ATOM 1349 O O . ALA A 1 175 ? 1.736 -7.550 -18.711 1.00 95.62 175 ALA A O 1
ATOM 1350 N N . VAL A 1 176 ? 1.243 -6.432 -20.600 1.00 94.06 176 VAL A N 1
ATOM 1351 C CA . VAL A 1 176 ? -0.054 -7.089 -20.831 1.00 94.06 176 VAL A CA 1
ATOM 1352 C C . VAL A 1 176 ? 0.139 -8.598 -20.986 1.00 94.06 176 VAL A C 1
ATOM 1354 O O . VAL A 1 176 ? -0.492 -9.378 -20.274 1.00 94.06 176 VAL A O 1
ATOM 1357 N N . ASP A 1 177 ? 1.057 -9.011 -21.864 1.00 95.12 177 ASP A N 1
ATOM 1358 C CA . ASP A 1 177 ? 1.293 -10.423 -22.177 1.00 95.12 177 ASP A CA 1
ATOM 1359 C C . ASP A 1 177 ? 1.842 -11.203 -20.966 1.00 95.12 177 ASP A C 1
ATOM 1361 O O . ASP A 1 177 ? 1.506 -12.374 -20.774 1.00 95.12 177 ASP A O 1
ATOM 1365 N N . ARG A 1 178 ? 2.692 -10.576 -20.138 1.00 94.56 178 ARG A N 1
ATOM 1366 C CA . ARG A 1 178 ? 3.369 -11.245 -19.014 1.00 94.56 178 ARG A CA 1
ATOM 1367 C C . ARG A 1 178 ? 2.578 -11.229 -17.710 1.00 94.56 178 ARG A C 1
ATOM 1369 O O . ARG A 1 178 ? 2.618 -12.230 -16.984 1.00 94.56 178 ARG A O 1
ATOM 1376 N N . PHE A 1 179 ? 1.963 -10.096 -17.384 1.00 91.00 179 PHE A N 1
ATOM 1377 C CA . PHE A 1 179 ? 1.380 -9.827 -16.067 1.00 91.00 179 PHE A CA 1
ATOM 1378 C C . PHE A 1 179 ? -0.147 -9.767 -16.090 1.00 91.00 179 PHE A C 1
ATOM 1380 O O . PHE A 1 179 ? -0.765 -9.753 -15.031 1.00 91.00 179 PHE A O 1
ATOM 1387 N N . GLY A 1 180 ? -0.772 -9.741 -17.272 1.00 91.06 180 GLY A N 1
ATOM 1388 C CA . GLY A 1 180 ? -2.220 -9.564 -17.386 1.00 91.06 180 GLY A CA 1
ATOM 1389 C C . GLY A 1 180 ? -2.686 -8.157 -17.005 1.00 91.06 180 GLY A C 1
ATOM 1390 O O . GLY A 1 180 ? -3.859 -7.966 -16.698 1.00 91.06 180 GLY A O 1
ATOM 1391 N N . TRP A 1 181 ? -1.772 -7.183 -17.005 1.00 91.25 181 TRP A N 1
ATOM 1392 C CA . TRP A 1 181 ? -2.098 -5.770 -16.831 1.00 91.25 181 TRP A CA 1
ATOM 1393 C C . TRP A 1 181 ? -2.951 -5.264 -17.994 1.00 91.25 181 TRP A C 1
ATOM 1395 O O . TRP A 1 181 ? -3.006 -5.872 -19.065 1.00 91.25 181 TRP A O 1
ATOM 1405 N N . THR A 1 182 ? -3.630 -4.143 -17.785 1.00 86.94 182 THR A N 1
ATOM 1406 C CA . THR A 1 182 ? -4.561 -3.570 -18.761 1.00 86.94 182 THR A CA 1
ATOM 1407 C C . THR A 1 182 ? -4.053 -2.235 -19.280 1.00 86.94 182 THR A C 1
ATOM 1409 O O . THR A 1 182 ? -3.288 -1.551 -18.609 1.00 86.94 182 THR A O 1
ATOM 1412 N N . ILE A 1 183 ? -4.480 -1.862 -20.485 1.00 88.25 183 ILE A N 1
ATOM 1413 C CA . ILE A 1 183 ? -4.215 -0.541 -21.057 1.00 88.25 183 ILE A CA 1
ATOM 1414 C C . ILE A 1 183 ? -5.530 0.226 -21.077 1.00 88.25 183 ILE A C 1
ATOM 1416 O O . ILE A 1 183 ? -6.516 -0.252 -21.642 1.00 88.25 183 ILE A O 1
ATOM 1420 N N . GLU A 1 184 ? -5.528 1.412 -20.486 1.00 81.56 184 GLU A N 1
ATOM 1421 C CA . GLU A 1 184 ? -6.618 2.376 -20.576 1.00 81.56 184 GLU A CA 1
ATOM 1422 C C . GLU A 1 184 ? -6.204 3.526 -21.493 1.00 81.56 184 GLU A C 1
ATOM 1424 O O . GLU A 1 184 ? -5.037 3.905 -21.548 1.00 81.56 184 GLU A O 1
ATOM 1429 N N . VAL A 1 185 ? -7.148 4.056 -22.270 1.00 79.25 185 VAL A N 1
ATOM 1430 C CA . VAL A 1 185 ? -6.882 5.160 -23.199 1.00 79.25 185 VAL A CA 1
ATOM 1431 C C . VAL A 1 185 ? -7.704 6.361 -22.768 1.00 79.25 185 VAL A C 1
ATOM 1433 O O . VAL A 1 185 ? -8.932 6.328 -22.848 1.00 79.25 185 VAL A O 1
ATOM 1436 N N . GLU A 1 186 ? -7.019 7.427 -22.369 1.00 66.69 186 GLU A N 1
ATOM 1437 C CA . GLU A 1 186 ? -7.615 8.707 -21.990 1.00 66.69 186 GLU A CA 1
ATOM 1438 C C . GLU A 1 186 ? -7.017 9.812 -22.867 1.00 66.69 186 GLU A C 1
ATOM 1440 O O . GLU A 1 186 ? -5.803 9.899 -23.043 1.00 66.69 186 GLU A O 1
ATOM 1445 N N . ASP A 1 187 ? -7.878 10.604 -23.512 1.00 75.94 187 ASP A N 1
ATOM 1446 C CA . ASP A 1 187 ? -7.492 11.692 -24.426 1.00 75.94 187 ASP A CA 1
ATOM 1447 C C . ASP A 1 187 ? -6.453 11.305 -25.500 1.00 75.94 187 ASP A C 1
ATOM 1449 O O . ASP A 1 187 ? -5.608 12.097 -25.919 1.00 75.94 187 ASP A O 1
ATOM 1453 N N . GLY A 1 188 ? -6.528 10.059 -25.983 1.00 76.25 188 GLY A N 1
ATOM 1454 C CA . GLY A 1 188 ? -5.613 9.520 -26.995 1.00 76.25 188 GLY A CA 1
ATOM 1455 C C . GLY A 1 188 ? -4.233 9.129 -26.460 1.00 76.25 188 GLY A C 1
ATOM 1456 O O . GLY A 1 188 ? -3.369 8.755 -27.252 1.00 76.25 188 GLY A O 1
ATOM 1457 N N . THR A 1 189 ? -4.034 9.181 -25.143 1.00 76.19 189 THR A N 1
ATOM 1458 C CA . THR A 1 189 ? -2.838 8.701 -24.449 1.00 76.19 189 THR A CA 1
ATOM 1459 C C . THR A 1 189 ? -3.130 7.345 -23.810 1.00 76.19 189 THR A C 1
ATOM 1461 O O . THR A 1 189 ? -4.141 7.175 -23.133 1.00 76.19 189 THR A O 1
ATOM 1464 N N . SER A 1 190 ? -2.255 6.368 -24.050 1.00 78.62 190 SER A N 1
ATOM 1465 C CA . SER A 1 190 ? -2.360 5.023 -23.475 1.00 78.62 190 SER A CA 1
ATOM 1466 C C . SER A 1 190 ? -1.652 4.952 -22.123 1.00 78.62 190 SER A C 1
ATOM 1468 O O . SER A 1 190 ? -0.435 5.150 -22.053 1.00 78.62 190 SER A O 1
ATOM 1470 N N . TYR A 1 191 ? -2.392 4.590 -21.082 1.00 79.69 191 TYR A N 1
ATOM 1471 C CA . TYR A 1 191 ? -1.927 4.391 -19.713 1.00 79.69 191 TYR A CA 1
ATOM 1472 C C . TYR A 1 191 ? -1.934 2.902 -19.374 1.00 79.69 191 TYR A C 1
ATOM 1474 O O . TYR A 1 191 ? -2.888 2.185 -19.676 1.00 79.69 191 TYR A O 1
ATOM 1482 N N . LEU A 1 192 ? -0.847 2.418 -18.778 1.00 86.56 192 LEU A N 1
ATOM 1483 C CA . LEU A 1 192 ? -0.733 1.031 -18.342 1.00 86.56 192 LEU A CA 1
ATOM 1484 C C . LEU A 1 192 ? -1.197 0.915 -16.892 1.00 86.56 192 LEU A C 1
ATOM 1486 O O . LEU A 1 192 ? -0.804 1.728 -16.063 1.00 86.56 192 LEU A O 1
ATOM 1490 N N . MET A 1 193 ? -1.988 -0.113 -16.593 1.00 78.88 193 MET A N 1
ATOM 1491 C CA . MET A 1 193 ? -2.645 -0.283 -15.301 1.00 78.88 193 MET A CA 1
ATOM 1492 C C . MET A 1 193 ? -2.390 -1.687 -14.739 1.00 78.88 193 MET A C 1
ATOM 1494 O O . MET A 1 193 ? -2.765 -2.696 -15.347 1.00 78.88 193 MET A O 1
ATOM 1498 N N . ASN A 1 194 ? -1.814 -1.770 -13.543 1.00 82.50 194 ASN A N 1
ATOM 1499 C CA . ASN A 1 194 ? -1.702 -2.990 -12.751 1.00 82.50 194 ASN A CA 1
ATOM 1500 C C . ASN A 1 194 ? -3.032 -3.310 -12.042 1.00 82.50 194 ASN A C 1
ATOM 1502 O O . ASN A 1 194 ? -3.183 -3.179 -10.827 1.00 82.50 194 ASN A O 1
ATOM 1506 N N . THR A 1 195 ? -4.023 -3.747 -12.813 1.00 76.44 195 THR A N 1
ATOM 1507 C CA . THR A 1 195 ? -5.355 -4.102 -12.294 1.00 76.44 195 THR A CA 1
ATOM 1508 C C . THR A 1 195 ? -5.384 -5.425 -11.528 1.00 76.44 195 THR A C 1
ATOM 1510 O O . THR A 1 195 ? -6.324 -5.683 -10.776 1.00 76.44 195 THR A O 1
ATOM 1513 N N . VAL A 1 196 ? -4.347 -6.256 -11.668 1.00 72.94 196 VAL A N 1
ATOM 1514 C CA . VAL A 1 196 ? -4.277 -7.591 -11.057 1.00 72.94 196 VAL A CA 1
ATOM 1515 C C . VAL A 1 196 ? -3.978 -7.515 -9.560 1.00 72.94 196 VAL A C 1
ATOM 1517 O O . VAL A 1 196 ? -4.551 -8.284 -8.788 1.00 72.94 196 VAL A O 1
ATOM 1520 N N . SER A 1 197 ? -3.142 -6.567 -9.124 1.00 71.94 197 SER A N 1
ATOM 1521 C CA . SER A 1 197 ? -2.803 -6.417 -7.701 1.00 71.94 197 SER A CA 1
ATOM 1522 C C . SER A 1 197 ? -3.945 -5.832 -6.857 1.00 71.94 197 SER A C 1
ATOM 1524 O O . SER A 1 197 ? -3.957 -5.982 -5.634 1.00 71.94 197 SER A O 1
ATOM 1526 N N . GLY A 1 198 ? -4.940 -5.201 -7.492 1.00 71.56 198 GLY A N 1
ATOM 1527 C CA . GLY A 1 198 ? -6.127 -4.677 -6.815 1.00 71.56 198 GLY A CA 1
ATOM 1528 C C . GLY A 1 198 ? -5.811 -3.627 -5.745 1.00 71.56 198 GLY A C 1
ATOM 1529 O O . GLY A 1 198 ? -6.479 -3.619 -4.702 1.00 71.56 198 GLY A O 1
ATOM 1530 N N . PHE A 1 199 ? -4.776 -2.818 -5.989 1.00 75.25 199 PHE A N 1
ATOM 1531 C CA . PHE A 1 199 ? -4.419 -1.653 -5.182 1.00 75.25 199 PHE A CA 1
ATOM 1532 C C . PHE A 1 199 ? -5.364 -0.482 -5.447 1.00 75.25 199 PHE A C 1
ATOM 1534 O O . PHE A 1 199 ? -6.085 -0.443 -6.443 1.00 75.25 199 PHE A O 1
ATOM 1541 N N . THR A 1 200 ? -5.346 0.481 -4.531 1.00 68.69 200 THR A N 1
ATOM 1542 C CA . THR A 1 200 ? -6.155 1.704 -4.612 1.00 68.69 200 THR A CA 1
ATOM 1543 C C . THR A 1 200 ? -5.775 2.584 -5.809 1.00 68.69 200 THR A C 1
ATOM 1545 O O . THR A 1 200 ? -6.655 3.213 -6.394 1.00 68.69 200 THR A O 1
ATOM 1548 N N . VAL A 1 201 ? -4.490 2.614 -6.170 1.00 71.06 201 VAL A N 1
ATOM 1549 C CA . VAL A 1 201 ? -3.969 3.233 -7.394 1.00 71.06 201 VAL A CA 1
ATOM 1550 C C . VAL A 1 201 ? -3.311 2.128 -8.204 1.00 71.06 201 VAL A C 1
ATOM 1552 O O . VAL A 1 201 ? -2.509 1.360 -7.677 1.00 71.06 201 VAL A O 1
ATOM 1555 N N . THR A 1 202 ? -3.711 1.998 -9.465 1.00 76.56 202 THR A N 1
ATOM 1556 C CA . THR A 1 202 ? -3.237 0.923 -10.348 1.00 76.56 202 THR A CA 1
ATOM 1557 C C . THR A 1 202 ? -2.307 1.431 -11.441 1.00 76.56 202 THR A C 1
ATOM 1559 O O . THR A 1 202 ? -1.828 0.636 -12.242 1.00 76.56 202 THR A O 1
ATOM 1562 N N . ASP A 1 203 ? -2.074 2.735 -11.507 1.00 74.00 203 ASP A N 1
ATOM 1563 C CA . ASP A 1 203 ? -1.342 3.385 -12.584 1.00 74.00 203 ASP A CA 1
ATOM 1564 C C . ASP A 1 203 ? 0.119 2.929 -12.604 1.00 74.00 203 ASP A C 1
ATOM 1566 O O . ASP A 1 203 ? 0.801 2.854 -11.580 1.00 74.00 203 ASP A O 1
ATOM 1570 N N . VAL A 1 204 ? 0.612 2.648 -13.805 1.00 85.44 204 VAL A N 1
ATOM 1571 C CA . VAL A 1 204 ? 2.020 2.379 -14.065 1.00 85.44 204 VAL A CA 1
ATOM 1572 C C . VAL A 1 204 ? 2.552 3.514 -14.926 1.00 85.44 204 VAL A C 1
ATOM 1574 O O . VAL A 1 204 ? 2.272 3.615 -16.125 1.00 85.44 204 VAL A O 1
ATOM 1577 N N . MET A 1 205 ? 3.321 4.395 -14.296 1.00 85.69 205 MET A N 1
ATOM 1578 C CA . MET A 1 205 ? 3.934 5.534 -14.956 1.00 85.69 205 MET A CA 1
ATOM 1579 C C . MET A 1 205 ? 5.067 5.057 -15.863 1.00 85.69 205 MET A C 1
ATOM 1581 O O . MET A 1 205 ? 5.919 4.269 -15.461 1.00 85.69 205 MET A O 1
ATOM 1585 N N . MET A 1 206 ? 5.078 5.549 -17.099 1.00 84.69 206 MET A N 1
ATOM 1586 C CA . MET A 1 206 ? 6.079 5.216 -18.109 1.00 84.69 206 MET A CA 1
ATOM 1587 C C . MET A 1 206 ? 6.630 6.491 -18.733 1.00 84.69 206 MET A C 1
ATOM 1589 O O . MET A 1 206 ? 5.923 7.182 -19.479 1.00 84.69 206 MET A O 1
ATOM 1593 N N . ILE A 1 207 ? 7.903 6.779 -18.487 1.00 87.56 207 ILE A N 1
ATOM 1594 C CA . ILE A 1 207 ? 8.584 7.933 -19.067 1.00 87.56 207 ILE A CA 1
ATOM 1595 C C . ILE A 1 207 ? 9.406 7.463 -20.264 1.00 87.56 207 ILE A C 1
ATOM 1597 O O . ILE A 1 207 ? 10.189 6.516 -20.187 1.00 87.56 207 ILE A O 1
ATOM 1601 N N . ASP A 1 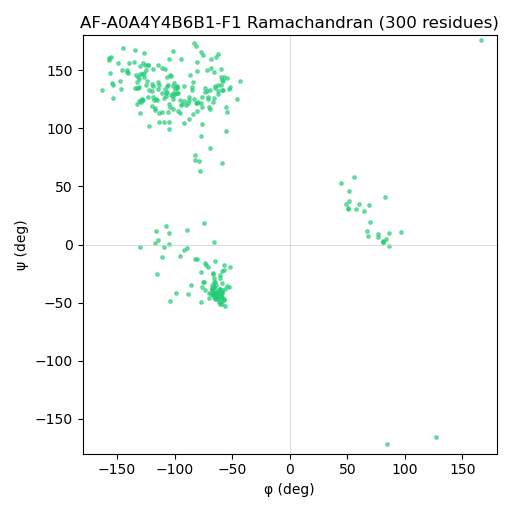208 ? 9.234 8.144 -21.393 1.00 89.25 208 ASP A N 1
ATOM 1602 C CA . ASP A 1 208 ? 10.024 7.930 -22.599 1.00 89.25 208 ASP A CA 1
ATOM 1603 C C . ASP A 1 208 ? 10.645 9.247 -23.075 1.00 89.25 208 ASP A C 1
ATOM 1605 O O . ASP A 1 208 ? 10.141 10.343 -22.816 1.00 89.25 208 ASP A O 1
ATOM 1609 N N . HIS A 1 209 ? 11.761 9.143 -23.788 1.00 87.62 209 HIS A N 1
ATOM 1610 C CA . HIS A 1 209 ? 12.379 10.267 -24.471 1.00 87.62 209 HIS A CA 1
ATOM 1611 C C . HIS A 1 209 ? 12.700 9.881 -25.909 1.00 87.62 209 HIS A C 1
ATOM 1613 O O . HIS A 1 209 ? 13.448 8.937 -26.158 1.00 87.62 209 HIS A O 1
ATOM 1619 N N . LYS A 1 210 ? 12.172 10.651 -26.871 1.00 89.56 210 LYS A N 1
ATOM 1620 C CA . LYS A 1 210 ? 12.356 10.406 -28.314 1.00 89.56 210 LYS A CA 1
ATOM 1621 C C . LYS A 1 210 ? 12.012 8.962 -28.707 1.00 89.56 210 LYS A C 1
ATOM 1623 O O . LYS A 1 210 ? 12.750 8.345 -29.474 1.00 89.56 210 LYS A O 1
ATOM 1628 N N . ASN A 1 211 ? 10.878 8.460 -28.211 1.00 89.56 211 ASN A N 1
ATOM 1629 C CA . ASN A 1 211 ? 10.371 7.117 -28.495 1.00 89.56 211 ASN A CA 1
ATOM 1630 C C . ASN A 1 211 ? 11.271 5.982 -27.971 1.00 89.56 211 ASN A C 1
ATOM 1632 O O . ASN A 1 211 ? 11.323 4.899 -28.548 1.00 89.56 211 ASN A O 1
ATOM 1636 N N . VAL A 1 212 ? 12.004 6.238 -26.890 1.00 93.19 212 VAL A N 1
ATOM 1637 C CA . VAL A 1 212 ? 12.786 5.236 -26.165 1.00 93.19 212 VAL A CA 1
ATOM 1638 C C . VAL A 1 212 ? 12.383 5.314 -24.704 1.00 93.19 212 VAL A C 1
ATOM 1640 O O . VAL A 1 212 ? 12.452 6.390 -24.112 1.00 93.19 212 VAL A O 1
ATOM 1643 N N . MET A 1 213 ? 11.955 4.191 -24.135 1.00 94.94 213 MET A N 1
ATOM 1644 C CA . MET A 1 213 ? 11.631 4.094 -22.714 1.00 94.94 213 MET A CA 1
ATOM 1645 C C . MET A 1 213 ? 12.848 4.445 -21.861 1.00 94.94 213 MET A C 1
ATOM 1647 O O . MET A 1 213 ? 13.949 3.964 -22.125 1.00 94.94 213 MET A O 1
ATOM 1651 N N . MET A 1 214 ? 12.635 5.295 -20.861 1.00 91.56 214 MET A N 1
ATOM 1652 C CA . MET A 1 214 ? 13.650 5.725 -19.902 1.00 91.56 214 MET A CA 1
ATOM 1653 C C . MET A 1 214 ? 13.445 5.014 -18.571 1.00 91.56 214 MET A C 1
ATOM 1655 O O . MET A 1 214 ? 14.386 4.401 -18.067 1.00 91.56 214 MET A O 1
ATOM 1659 N N . ASP A 1 215 ? 12.216 5.008 -18.065 1.00 93.69 215 ASP A N 1
ATOM 1660 C CA . ASP A 1 215 ? 11.862 4.377 -16.800 1.00 93.69 215 ASP A CA 1
ATOM 1661 C C . ASP A 1 215 ? 10.381 3.981 -16.748 1.00 93.69 215 ASP A C 1
ATOM 1663 O O . ASP A 1 215 ? 9.543 4.424 -17.545 1.00 93.69 215 ASP A O 1
ATOM 1667 N N . LEU A 1 216 ? 10.100 3.083 -15.810 1.00 95.25 216 LEU A N 1
ATOM 1668 C CA . LEU A 1 216 ? 8.770 2.660 -15.412 1.00 95.25 216 LEU A CA 1
ATOM 1669 C C . LEU A 1 216 ? 8.683 2.689 -13.889 1.00 95.25 216 LEU A C 1
ATOM 1671 O O . LEU A 1 216 ? 9.569 2.167 -13.214 1.00 95.25 216 LEU A O 1
ATOM 1675 N N . SER A 1 217 ? 7.597 3.246 -13.366 1.00 93.38 217 SER A N 1
ATOM 1676 C CA . SER A 1 217 ? 7.302 3.303 -11.938 1.00 93.38 217 SER A CA 1
ATOM 1677 C C . SER A 1 217 ? 5.875 2.842 -11.667 1.00 93.38 217 SER A C 1
ATOM 1679 O O . SER A 1 217 ? 4.971 3.106 -12.459 1.00 93.38 217 SER A O 1
ATOM 1681 N N . LEU A 1 218 ? 5.678 2.129 -10.565 1.00 92.62 218 LEU A N 1
ATOM 1682 C CA . LEU A 1 218 ? 4.377 1.631 -10.136 1.00 92.62 218 LEU A CA 1
ATOM 1683 C C . LEU A 1 218 ? 4.225 1.738 -8.621 1.00 92.62 218 LEU A C 1
ATOM 1685 O O . LEU A 1 218 ? 5.191 1.557 -7.872 1.00 92.62 218 LEU A O 1
ATOM 1689 N N . ASP A 1 219 ? 2.989 1.959 -8.183 1.00 91.25 219 ASP A N 1
ATOM 1690 C CA . ASP A 1 219 ? 2.603 1.738 -6.796 1.00 91.25 219 ASP A CA 1
ATOM 1691 C C . ASP A 1 219 ? 2.606 0.234 -6.495 1.00 91.25 219 ASP A C 1
ATOM 1693 O O . ASP A 1 219 ? 2.074 -0.590 -7.248 1.00 91.25 219 ASP A O 1
ATOM 1697 N N . VAL A 1 220 ? 3.226 -0.133 -5.374 1.00 93.88 220 VAL A N 1
ATOM 1698 C CA . VAL A 1 220 ? 3.325 -1.524 -4.904 1.00 93.88 220 VAL A CA 1
ATOM 1699 C C . VAL A 1 220 ? 2.603 -1.732 -3.578 1.00 93.88 220 VAL A C 1
ATOM 1701 O O . VAL A 1 220 ? 2.743 -2.779 -2.948 1.00 93.88 220 VAL A O 1
ATOM 1704 N N . SER A 1 221 ? 1.807 -0.752 -3.153 1.00 88.31 221 SER A N 1
ATOM 1705 C CA . SER A 1 221 ? 0.896 -0.863 -2.022 1.00 88.31 221 SER A CA 1
ATOM 1706 C C . SER A 1 221 ? -0.383 -0.067 -2.247 1.00 88.31 221 SER A C 1
ATOM 1708 O O . SER A 1 221 ? -0.473 0.777 -3.135 1.00 88.31 221 SER A O 1
ATOM 1710 N N . ASP A 1 222 ? -1.367 -0.276 -1.378 1.00 84.56 222 ASP A N 1
ATOM 1711 C CA . ASP A 1 222 ? -2.468 0.667 -1.234 1.00 84.56 222 ASP A CA 1
ATOM 1712 C C . ASP A 1 222 ? -1.962 2.054 -0.818 1.00 84.56 222 ASP A C 1
ATOM 1714 O O . ASP A 1 222 ? -1.036 2.185 -0.010 1.00 84.56 222 ASP A O 1
ATOM 1718 N N . THR A 1 223 ? -2.614 3.094 -1.343 1.00 82.94 223 THR A N 1
ATOM 1719 C CA . THR A 1 223 ? -2.375 4.477 -0.932 1.00 82.94 223 THR A CA 1
ATOM 1720 C C . THR A 1 223 ? -3.049 4.754 0.408 1.00 82.94 223 THR A C 1
ATOM 1722 O O . THR A 1 223 ? -4.274 4.666 0.553 1.00 82.94 223 THR A O 1
ATOM 1725 N N . ILE A 1 224 ? -2.255 5.169 1.387 1.00 81.19 224 ILE A N 1
ATOM 1726 C CA . ILE A 1 224 ? -2.731 5.575 2.704 1.00 81.19 224 ILE A CA 1
ATOM 1727 C C . ILE A 1 224 ? -3.278 7.002 2.631 1.00 81.19 224 ILE A C 1
ATOM 1729 O O . ILE A 1 224 ? -2.584 7.952 2.263 1.00 81.19 224 ILE A O 1
ATOM 1733 N N . ARG A 1 225 ? -4.546 7.167 3.016 1.00 74.06 225 ARG A N 1
ATOM 1734 C CA . ARG A 1 225 ? -5.203 8.483 3.046 1.00 74.06 225 ARG A CA 1
ATOM 1735 C C . ARG A 1 225 ? -4.761 9.301 4.258 1.00 74.06 225 ARG A C 1
ATOM 1737 O O . ARG A 1 225 ? -4.304 10.435 4.086 1.00 74.06 225 ARG A O 1
ATOM 1744 N N . ASP A 1 226 ? -4.821 8.675 5.432 1.00 73.75 226 ASP A N 1
ATOM 1745 C CA . ASP A 1 226 ? -4.486 9.253 6.732 1.00 73.75 226 ASP A CA 1
ATOM 1746 C C . ASP A 1 226 ? -3.301 8.498 7.339 1.00 73.75 226 ASP A C 1
ATOM 1748 O O . ASP A 1 226 ? -3.394 7.298 7.590 1.00 73.75 226 ASP A O 1
ATOM 1752 N N . VAL A 1 227 ? -2.181 9.193 7.551 1.00 74.00 227 VAL A N 1
ATOM 1753 C CA . VAL A 1 227 ? -0.958 8.582 8.092 1.00 74.00 227 VAL A CA 1
ATOM 1754 C C . VAL A 1 227 ? -1.130 8.362 9.593 1.00 74.00 227 VAL A C 1
ATOM 1756 O O . VAL A 1 227 ? -1.306 9.317 10.352 1.00 74.00 227 VAL A O 1
ATOM 1759 N N . THR A 1 228 ? -1.065 7.105 10.024 1.00 72.94 228 THR A N 1
ATOM 1760 C CA . THR A 1 228 ? -1.142 6.690 11.428 1.00 72.94 228 THR A CA 1
ATOM 1761 C C . THR A 1 228 ? 0.057 5.809 11.796 1.00 72.94 228 THR A C 1
ATOM 1763 O O . THR A 1 228 ? 0.731 5.283 10.909 1.00 72.94 228 THR A O 1
ATOM 1766 N N . PRO A 1 229 ? 0.340 5.585 13.094 1.00 67.44 229 PRO A N 1
ATOM 1767 C CA . PRO A 1 229 ? 1.385 4.646 13.502 1.00 67.44 229 PRO A CA 1
ATOM 1768 C C . PRO A 1 229 ? 1.209 3.240 12.907 1.00 67.44 229 PRO A C 1
ATOM 1770 O O . PRO A 1 229 ? 2.194 2.599 12.550 1.00 67.44 229 PRO A O 1
ATOM 1773 N N . GLU A 1 230 ? -0.033 2.772 12.760 1.00 61.50 230 GLU A N 1
ATOM 1774 C CA . GLU A 1 230 ? -0.349 1.471 12.166 1.00 61.50 230 GLU A CA 1
ATOM 1775 C C . GLU A 1 230 ? -0.031 1.424 10.666 1.00 61.50 230 GLU A C 1
ATOM 1777 O O . GLU A 1 230 ? 0.560 0.448 10.208 1.00 61.50 230 GLU A O 1
ATOM 1782 N N . SER A 1 231 ? -0.361 2.475 9.902 1.00 69.25 231 SER A N 1
ATOM 1783 C CA . SER A 1 231 ? 0.001 2.533 8.479 1.00 69.25 231 SER A CA 1
ATOM 1784 C C . SER A 1 231 ? 1.512 2.646 8.285 1.00 69.25 231 SER A C 1
ATOM 1786 O O . SER A 1 231 ? 2.061 2.033 7.374 1.00 69.25 231 SER A O 1
ATOM 1788 N N . THR A 1 232 ? 2.199 3.391 9.158 1.00 73.94 232 THR A N 1
ATOM 1789 C CA . 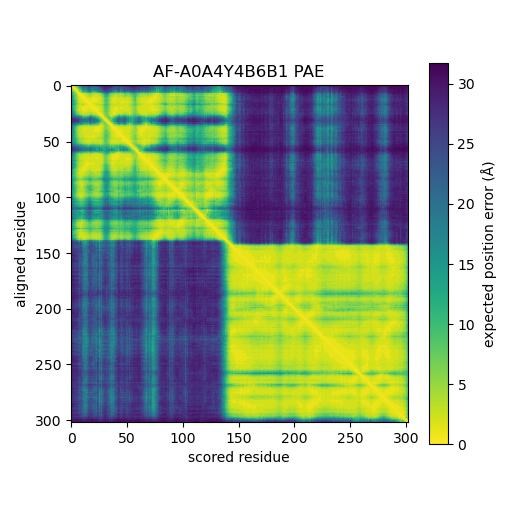THR A 1 232 ? 3.662 3.513 9.131 1.00 73.94 232 THR A CA 1
ATOM 1790 C C . THR A 1 232 ? 4.338 2.173 9.412 1.00 73.94 232 THR A C 1
ATOM 1792 O O . THR A 1 232 ? 5.270 1.811 8.700 1.00 73.94 232 THR A O 1
ATOM 1795 N N . ALA A 1 233 ? 3.862 1.418 10.409 1.00 68.81 233 ALA A N 1
ATOM 1796 C CA . ALA A 1 233 ? 4.381 0.083 10.705 1.00 68.81 233 ALA A CA 1
ATOM 1797 C C . ALA A 1 233 ?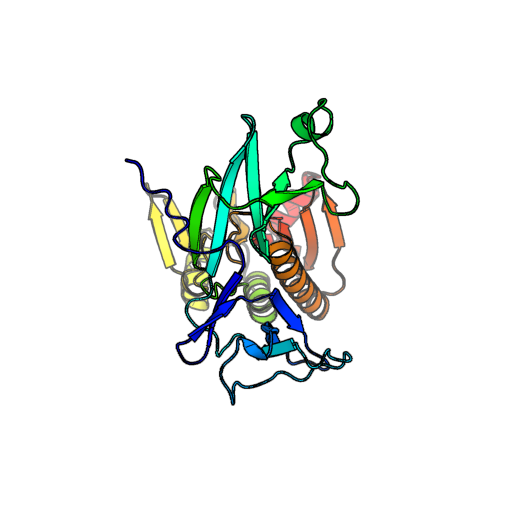 4.146 -0.884 9.534 1.00 68.81 233 ALA A C 1
ATOM 1799 O O . ALA A 1 233 ? 5.083 -1.536 9.087 1.00 68.81 233 ALA A O 1
ATOM 1800 N N . PHE A 1 234 ? 2.931 -0.902 8.978 1.00 78.31 234 PHE A N 1
ATOM 1801 C CA . PHE A 1 234 ? 2.591 -1.722 7.815 1.00 78.31 234 PHE A CA 1
ATOM 1802 C C . PHE A 1 234 ? 3.506 -1.448 6.606 1.00 78.31 234 PHE A C 1
ATOM 1804 O O . PHE A 1 234 ? 4.108 -2.375 6.061 1.00 78.31 234 PHE A O 1
ATOM 1811 N N . LEU A 1 235 ? 3.637 -0.179 6.197 1.00 81.94 235 LEU A N 1
ATOM 1812 C CA . LEU A 1 235 ? 4.479 0.198 5.059 1.00 81.94 235 LEU A CA 1
ATOM 1813 C C . LEU A 1 235 ? 5.964 -0.057 5.352 1.00 81.94 235 LEU A C 1
ATOM 1815 O O . LEU A 1 235 ? 6.697 -0.488 4.465 1.00 81.94 235 LEU A O 1
ATOM 1819 N N . GLY A 1 236 ? 6.408 0.179 6.590 1.00 76.81 236 GLY A N 1
ATOM 1820 C CA . GLY A 1 236 ? 7.789 -0.048 7.014 1.00 76.81 236 GLY A CA 1
ATOM 1821 C C . GLY A 1 236 ? 8.178 -1.527 6.987 1.00 76.81 236 GLY A C 1
ATOM 1822 O O . GLY A 1 236 ? 9.252 -1.874 6.488 1.00 76.81 236 GLY A O 1
ATOM 1823 N N . ASP A 1 237 ? 7.293 -2.409 7.456 1.00 74.25 237 ASP A N 1
ATOM 1824 C CA . ASP A 1 237 ? 7.494 -3.859 7.416 1.00 74.25 237 ASP A CA 1
ATOM 1825 C C . ASP A 1 237 ? 7.527 -4.368 5.969 1.00 74.25 237 ASP A C 1
ATOM 1827 O O . ASP A 1 237 ? 8.439 -5.110 5.590 1.00 74.25 237 ASP A O 1
ATOM 1831 N N . ALA A 1 238 ? 6.584 -3.924 5.131 1.00 78.44 238 ALA A N 1
ATOM 1832 C CA . ALA A 1 238 ? 6.549 -4.277 3.714 1.00 78.44 238 ALA A CA 1
ATOM 1833 C C . ALA A 1 238 ? 7.809 -3.798 2.970 1.00 78.44 238 ALA A C 1
ATOM 1835 O O . ALA A 1 238 ? 8.452 -4.592 2.280 1.00 78.44 238 ALA A O 1
ATOM 1836 N N . PHE A 1 239 ? 8.228 -2.545 3.177 1.00 85.25 239 PHE A N 1
ATOM 1837 C CA . PHE A 1 239 ? 9.459 -2.003 2.601 1.00 85.25 239 PHE A CA 1
ATOM 1838 C C . PHE A 1 239 ? 10.696 -2.792 3.044 1.00 85.25 239 PHE A C 1
ATOM 1840 O O . PHE A 1 239 ? 11.531 -3.161 2.220 1.00 85.25 239 PHE A O 1
ATOM 1847 N N . THR A 1 240 ? 10.790 -3.133 4.331 1.00 80.19 240 THR A N 1
ATOM 1848 C CA . THR A 1 240 ? 11.897 -3.941 4.864 1.00 80.19 240 THR A CA 1
ATOM 1849 C C . THR A 1 240 ? 11.969 -5.312 4.186 1.00 80.19 240 THR A C 1
ATOM 1851 O O . THR A 1 240 ? 13.058 -5.778 3.843 1.00 80.19 240 THR A O 1
ATOM 1854 N N . LEU A 1 241 ? 10.823 -5.962 3.956 1.00 76.31 241 LEU A N 1
ATOM 1855 C CA . LEU A 1 241 ? 10.765 -7.241 3.245 1.00 76.31 241 LEU A CA 1
ATOM 1856 C C . LEU A 1 241 ? 11.178 -7.100 1.773 1.00 76.31 241 LEU A C 1
ATOM 1858 O O . LEU A 1 241 ? 11.939 -7.936 1.287 1.00 76.31 241 LEU A O 1
ATOM 1862 N N . MET A 1 242 ? 10.737 -6.039 1.088 1.00 88.44 242 MET A N 1
ATOM 1863 C CA . MET A 1 242 ? 11.134 -5.737 -0.294 1.00 88.44 242 MET A CA 1
ATOM 1864 C C . MET A 1 242 ? 12.645 -5.538 -0.421 1.00 88.44 242 MET A C 1
ATOM 1866 O O . MET A 1 242 ? 13.283 -6.155 -1.273 1.00 88.44 242 MET A O 1
ATOM 1870 N N . VAL A 1 243 ? 13.234 -4.723 0.459 1.00 83.56 243 VAL A N 1
ATOM 1871 C CA . VAL A 1 243 ? 14.677 -4.456 0.459 1.00 83.56 243 VAL A CA 1
ATOM 1872 C C . VAL A 1 243 ? 15.473 -5.721 0.756 1.00 83.56 243 VAL A C 1
ATOM 1874 O O . VAL A 1 243 ? 16.471 -5.980 0.090 1.00 83.56 243 VAL A O 1
ATOM 1877 N N . ARG A 1 244 ? 15.020 -6.544 1.707 1.00 77.81 244 ARG A N 1
ATOM 1878 C CA . ARG A 1 244 ? 15.681 -7.810 2.043 1.00 77.81 244 ARG A CA 1
ATOM 1879 C C . ARG A 1 244 ? 15.658 -8.808 0.884 1.00 77.81 244 ARG A C 1
ATOM 1881 O O . ARG A 1 244 ? 16.660 -9.482 0.646 1.00 77.81 244 A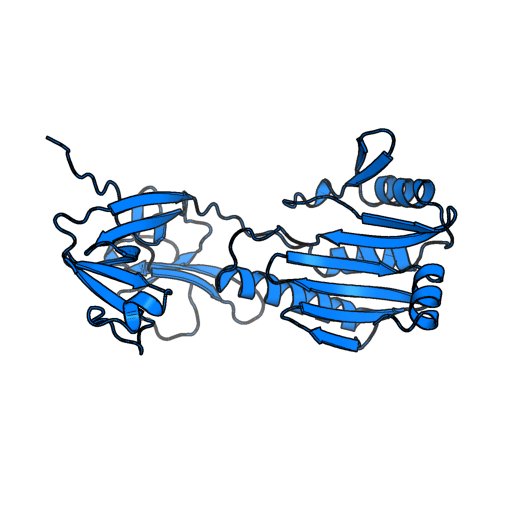RG A O 1
ATOM 1888 N N . GLU A 1 245 ? 14.532 -8.923 0.185 1.00 85.44 245 GLU A N 1
ATOM 1889 C CA . GLU A 1 245 ? 14.429 -9.775 -1.003 1.00 85.44 245 GLU A CA 1
ATOM 1890 C C . GLU A 1 245 ? 15.342 -9.252 -2.122 1.00 85.44 245 GLU A C 1
ATOM 1892 O O . GLU A 1 245 ? 16.137 -10.019 -2.666 1.00 85.44 245 GLU A O 1
ATOM 1897 N N . GLY A 1 246 ? 15.312 -7.943 -2.397 1.00 86.50 246 GLY A N 1
ATOM 1898 C CA . GLY A 1 246 ? 16.196 -7.302 -3.373 1.00 86.50 246 GLY A CA 1
ATOM 1899 C C . GLY A 1 246 ? 17.677 -7.491 -3.042 1.00 86.50 246 GLY A C 1
ATOM 1900 O O . GLY A 1 246 ? 18.467 -7.848 -3.915 1.00 86.50 246 GLY A O 1
ATOM 1901 N N . GLU A 1 247 ? 18.059 -7.368 -1.766 1.00 88.00 247 GLU A N 1
ATOM 1902 C CA . GLU A 1 247 ? 19.431 -7.610 -1.315 1.00 88.00 247 GLU A CA 1
ATOM 1903 C C . GLU A 1 247 ? 19.887 -9.048 -1.591 1.00 88.00 247 GLU A C 1
ATOM 1905 O O . GLU A 1 247 ? 21.023 -9.277 -2.014 1.00 88.00 247 GLU A O 1
ATOM 1910 N N . SER A 1 248 ? 18.989 -10.022 -1.423 1.00 85.25 248 SER A N 1
ATOM 1911 C CA . SER A 1 248 ? 19.291 -11.426 -1.706 1.00 85.25 248 SER A CA 1
ATOM 1912 C C . SER A 1 248 ? 19.538 -11.716 -3.195 1.00 85.25 248 SER A C 1
ATOM 1914 O O . SER A 1 248 ? 20.267 -12.658 -3.514 1.00 85.25 248 SER A O 1
ATOM 1916 N N . ARG A 1 249 ? 18.973 -10.901 -4.098 1.00 92.25 249 ARG A N 1
ATOM 1917 C CA . ARG A 1 249 ? 19.041 -11.091 -5.558 1.00 92.25 249 ARG A CA 1
ATOM 1918 C C . ARG A 1 249 ? 20.114 -10.239 -6.227 1.00 92.25 249 ARG A C 1
ATOM 1920 O O . ARG A 1 249 ? 20.827 -10.721 -7.106 1.00 92.25 249 ARG A O 1
ATOM 1927 N N . TRP A 1 250 ? 20.248 -8.984 -5.808 1.00 95.81 250 TRP A N 1
ATOM 1928 C CA . TRP A 1 250 ? 21.082 -7.980 -6.478 1.00 95.81 250 TRP A CA 1
ATOM 1929 C C . TRP A 1 250 ? 22.235 -7.463 -5.606 1.00 95.81 250 TRP A C 1
ATOM 1931 O O . TRP A 1 250 ? 23.028 -6.641 -6.064 1.00 95.81 250 TRP A O 1
ATOM 1941 N N . GLY A 1 251 ? 22.381 -7.973 -4.378 1.00 93.56 251 GLY A N 1
ATOM 1942 C CA . GLY A 1 251 ? 23.413 -7.555 -3.427 1.00 93.56 251 GLY A CA 1
ATOM 1943 C C . GLY A 1 251 ? 23.013 -6.321 -2.619 1.00 93.56 251 GLY A C 1
ATOM 1944 O O . GLY A 1 251 ? 21.873 -5.878 -2.656 1.00 93.56 251 GLY A O 1
ATOM 1945 N N . THR A 1 252 ? 23.939 -5.755 -1.851 1.00 93.12 252 THR A N 1
ATOM 1946 C CA . THR A 1 252 ? 23.620 -4.660 -0.921 1.00 93.12 252 THR A CA 1
ATOM 1947 C C . THR A 1 252 ? 23.176 -3.382 -1.659 1.00 93.12 252 THR A C 1
ATOM 1949 O O . THR A 1 252 ? 23.930 -2.895 -2.509 1.00 93.12 252 THR A O 1
ATOM 1952 N N . PRO A 1 253 ? 21.997 -2.808 -1.336 1.00 95.19 253 PRO A N 1
ATOM 1953 C CA . PRO A 1 253 ? 21.549 -1.545 -1.915 1.00 95.19 253 PRO A CA 1
ATOM 1954 C C . PRO A 1 253 ? 22.388 -0.364 -1.442 1.00 95.19 253 PRO A C 1
ATOM 1956 O O . PRO A 1 253 ? 22.974 -0.365 -0.358 1.00 95.19 253 PRO A O 1
ATOM 1959 N N . THR A 1 254 ? 22.343 0.714 -2.215 1.00 93.75 254 THR A N 1
ATOM 1960 C CA . THR A 1 254 ? 22.638 2.043 -1.680 1.00 93.75 254 THR A CA 1
ATOM 1961 C C . THR A 1 254 ? 21.351 2.635 -1.113 1.00 93.75 254 THR A C 1
ATOM 1963 O O . THR A 1 254 ? 20.331 2.682 -1.799 1.00 93.75 254 THR A O 1
ATOM 1966 N N . MET A 1 255 ? 21.409 3.077 0.143 1.00 89.62 255 MET A N 1
ATOM 1967 C CA . MET A 1 255 ? 20.276 3.676 0.848 1.00 89.62 255 MET A CA 1
ATOM 1968 C C . MET A 1 255 ? 20.354 5.202 0.808 1.00 89.62 255 MET A C 1
ATOM 1970 O O . MET A 1 255 ? 21.418 5.771 1.062 1.00 89.62 255 MET A O 1
ATOM 1974 N N . THR A 1 256 ? 19.219 5.850 0.553 1.00 88.75 256 THR A N 1
ATOM 1975 C CA . THR A 1 256 ? 19.040 7.304 0.668 1.00 88.75 256 THR A CA 1
ATOM 1976 C C . THR A 1 256 ? 17.885 7.597 1.621 1.00 88.75 256 THR A C 1
ATOM 1978 O O . THR A 1 256 ? 16.883 6.887 1.605 1.00 88.75 256 THR A O 1
ATOM 1981 N N . ASP A 1 257 ? 18.040 8.627 2.449 1.00 84.56 257 ASP A N 1
ATOM 1982 C CA . ASP A 1 257 ? 17.030 9.111 3.395 1.00 84.56 257 ASP A CA 1
ATOM 1983 C C . ASP A 1 257 ? 16.925 10.636 3.253 1.00 84.56 257 ASP A C 1
ATOM 1985 O O . ASP A 1 257 ? 17.934 11.345 3.371 1.00 84.56 257 ASP A O 1
ATOM 1989 N N . PHE A 1 258 ? 15.731 11.127 2.921 1.00 77.94 258 PHE A N 1
ATOM 1990 C CA . PHE A 1 258 ? 15.447 12.545 2.724 1.00 77.94 258 PHE A CA 1
ATOM 1991 C C . PHE A 1 258 ? 13.969 12.856 2.993 1.00 77.94 258 PHE A C 1
ATOM 1993 O O . PHE A 1 258 ? 13.105 12.258 2.369 1.00 77.94 258 PHE A O 1
ATOM 2000 N N . GLU A 1 259 ? 13.676 13.827 3.867 1.00 77.31 259 GLU A N 1
ATOM 2001 C CA . GLU A 1 259 ? 12.313 14.348 4.118 1.00 77.31 259 GLU A CA 1
ATOM 2002 C C . GLU A 1 259 ? 11.229 13.254 4.254 1.00 77.31 259 GLU A C 1
ATOM 2004 O O . GLU A 1 259 ? 10.206 13.284 3.575 1.00 77.31 259 GLU A O 1
ATOM 2009 N N . ASP A 1 260 ? 11.461 12.276 5.139 1.00 76.06 260 ASP A N 1
ATOM 2010 C CA . ASP A 1 260 ? 10.567 11.131 5.409 1.00 76.06 260 ASP A CA 1
ATOM 2011 C C . ASP A 1 260 ? 10.414 10.127 4.246 1.00 76.06 260 ASP A C 1
ATOM 2013 O O . ASP A 1 260 ? 9.558 9.238 4.283 1.00 76.06 260 ASP A O 1
ATOM 2017 N N . ILE A 1 261 ? 11.267 10.241 3.228 1.00 82.38 261 ILE A N 1
ATOM 2018 C CA . ILE A 1 261 ? 11.395 9.306 2.115 1.00 82.38 261 ILE A CA 1
ATOM 2019 C C . ILE A 1 261 ? 12.641 8.461 2.338 1.00 82.38 261 ILE A C 1
ATOM 2021 O O . ILE A 1 261 ? 13.740 8.986 2.525 1.00 82.38 261 ILE A O 1
ATOM 2025 N N . VAL A 1 262 ? 12.477 7.144 2.255 1.00 87.50 262 VAL A N 1
ATOM 2026 C CA . VAL A 1 262 ? 13.600 6.203 2.285 1.00 87.50 262 VAL A CA 1
ATOM 2027 C C . VAL A 1 262 ? 13.626 5.448 0.970 1.00 87.50 262 VAL A C 1
ATOM 2029 O O . VAL A 1 262 ? 12.644 4.812 0.602 1.00 87.50 262 VAL A O 1
ATOM 2032 N N . ALA A 1 263 ? 14.755 5.495 0.273 1.00 92.38 263 ALA A N 1
ATOM 2033 C CA . ALA A 1 263 ? 14.945 4.798 -0.990 1.00 92.38 263 ALA A CA 1
ATOM 2034 C C . ALA A 1 263 ? 16.092 3.791 -0.888 1.00 92.38 263 ALA A C 1
ATOM 2036 O O . ALA A 1 263 ? 17.149 4.080 -0.320 1.00 92.38 263 ALA A O 1
ATOM 2037 N N . ALA A 1 264 ? 15.886 2.612 -1.464 1.00 92.12 264 ALA A N 1
ATOM 2038 C CA . ALA A 1 264 ? 16.902 1.590 -1.660 1.00 92.12 264 ALA A CA 1
ATOM 2039 C C . ALA A 1 264 ? 17.110 1.403 -3.160 1.00 92.12 264 ALA A C 1
ATOM 2041 O O . ALA A 1 264 ? 16.149 1.117 -3.874 1.00 92.12 264 ALA A O 1
ATOM 2042 N N . HIS A 1 265 ? 18.346 1.549 -3.639 1.00 95.19 265 HIS A N 1
ATOM 2043 C CA . HIS A 1 265 ? 18.635 1.419 -5.063 1.00 95.19 265 HIS A CA 1
ATOM 2044 C C . HIS A 1 265 ? 19.778 0.449 -5.370 1.00 95.19 265 HIS A C 1
ATOM 2046 O O . HIS A 1 265 ? 20.776 0.364 -4.646 1.00 95.19 265 HIS A O 1
ATOM 2052 N N . TRP A 1 266 ? 19.650 -0.230 -6.509 1.00 97.25 266 TRP A N 1
ATOM 2053 C CA . TRP A 1 266 ? 20.613 -1.182 -7.054 1.00 97.25 266 TRP A CA 1
ATOM 2054 C C . TRP A 1 266 ? 20.934 -0.824 -8.497 1.00 97.25 266 TRP A C 1
ATOM 2056 O O . TRP A 1 266 ? 20.041 -0.763 -9.339 1.00 97.25 266 TRP A O 1
ATOM 2066 N N . ASP A 1 267 ? 22.216 -0.646 -8.803 1.00 95.19 267 ASP A N 1
ATOM 2067 C CA . ASP A 1 267 ? 22.669 -0.692 -10.190 1.00 95.19 267 ASP A CA 1
ATOM 2068 C C . ASP A 1 267 ? 22.818 -2.173 -10.578 1.00 95.19 267 ASP A C 1
ATOM 2070 O O . ASP A 1 267 ? 23.639 -2.896 -10.009 1.00 95.19 267 ASP A O 1
ATOM 2074 N N . VAL A 1 268 ? 22.005 -2.640 -11.527 1.00 93.25 268 VAL A N 1
ATOM 2075 C CA . VAL A 1 268 ? 21.956 -4.054 -11.923 1.00 93.25 268 VAL A CA 1
ATOM 2076 C C . VAL A 1 268 ? 22.721 -4.322 -13.218 1.00 93.25 268 VAL A C 1
ATOM 2078 O O . VAL A 1 268 ? 23.124 -3.416 -13.957 1.00 93.25 268 VAL A O 1
ATOM 2081 N N . ALA A 1 269 ? 22.960 -5.606 -13.500 1.00 85.31 269 ALA A N 1
ATOM 2082 C CA . ALA A 1 269 ? 23.630 -6.029 -14.723 1.00 85.31 269 ALA A CA 1
ATOM 2083 C C . ALA A 1 269 ? 22.922 -5.464 -15.970 1.00 85.31 269 ALA A C 1
ATOM 2085 O O . ALA A 1 269 ? 21.703 -5.335 -16.012 1.00 85.31 269 ALA A O 1
ATOM 2086 N N . GLY A 1 270 ? 23.701 -5.101 -16.992 1.00 85.00 270 GLY A N 1
ATOM 2087 C CA . GLY A 1 270 ? 23.171 -4.451 -18.198 1.00 85.00 270 GLY A CA 1
ATOM 2088 C C . GLY A 1 270 ? 23.047 -2.926 -18.100 1.00 85.00 270 GLY A C 1
ATOM 2089 O O . GLY A 1 270 ? 22.717 -2.291 -19.096 1.00 85.00 270 GLY A O 1
ATOM 2090 N N . GLY A 1 271 ? 23.388 -2.325 -16.953 1.00 91.94 271 GLY A N 1
ATOM 2091 C CA . GLY A 1 271 ? 23.472 -0.870 -16.789 1.00 91.94 271 GLY A CA 1
ATOM 2092 C C . GLY A 1 271 ? 22.152 -0.187 -16.435 1.00 91.94 271 GLY A C 1
ATOM 2093 O O . GLY A 1 271 ? 22.103 1.040 -16.467 1.00 91.94 271 GLY A O 1
ATOM 2094 N N . ALA A 1 272 ? 21.124 -0.974 -16.115 1.00 95.62 272 ALA A N 1
ATOM 2095 C CA . ALA A 1 272 ? 19.845 -0.524 -15.581 1.00 95.62 272 ALA A CA 1
ATOM 2096 C C . ALA A 1 272 ? 19.921 -0.272 -14.066 1.00 95.62 272 ALA A C 1
ATOM 2098 O O . ALA A 1 272 ? 20.900 -0.649 -13.411 1.00 95.62 272 ALA A O 1
ATOM 2099 N N . ARG A 1 273 ? 18.863 0.316 -13.504 1.00 96.56 273 ARG A N 1
ATOM 2100 C CA . ARG A 1 273 ? 18.711 0.508 -12.059 1.00 96.56 273 ARG A CA 1
ATOM 2101 C C . ARG A 1 273 ? 17.333 0.069 -11.585 1.00 96.56 273 ARG A C 1
ATOM 2103 O O . ARG A 1 273 ? 16.340 0.263 -12.277 1.00 96.56 273 ARG A O 1
ATOM 2110 N N . ILE A 1 274 ? 17.297 -0.504 -10.390 1.00 98.00 274 ILE A N 1
ATOM 2111 C CA . ILE A 1 274 ? 16.070 -0.779 -9.641 1.00 98.00 274 ILE A CA 1
ATOM 2112 C C . ILE A 1 274 ? 16.074 0.103 -8.400 1.00 98.00 274 ILE A C 1
ATOM 2114 O O . ILE A 1 274 ? 17.109 0.233 -7.742 1.00 98.00 274 ILE A O 1
ATOM 2118 N N . GLU A 1 275 ? 14.930 0.690 -8.082 1.00 97.56 275 GLU A N 1
ATOM 2119 C CA . GLU A 1 275 ? 14.728 1.495 -6.884 1.00 97.56 275 GLU A CA 1
ATOM 2120 C C . GLU A 1 275 ? 13.413 1.112 -6.209 1.00 97.56 275 GLU A C 1
ATOM 2122 O O . GLU A 1 275 ? 12.385 0.962 -6.867 1.00 97.56 275 GLU A O 1
ATOM 2127 N N . PHE A 1 276 ? 13.456 0.954 -4.891 1.00 97.62 276 PHE A N 1
ATOM 2128 C CA . PHE A 1 276 ? 12.280 0.831 -4.041 1.00 97.62 276 PHE A CA 1
ATOM 2129 C C . PHE A 1 276 ? 12.218 2.035 -3.125 1.00 97.62 276 PHE A C 1
ATOM 2131 O O . PHE A 1 276 ? 13.219 2.360 -2.481 1.00 97.62 276 PHE A O 1
ATOM 2138 N N . THR A 1 277 ? 11.037 2.631 -3.009 1.00 95.75 277 THR A N 1
ATOM 2139 C CA . THR A 1 277 ? 10.864 3.873 -2.264 1.00 95.75 277 THR A CA 1
ATOM 2140 C C . THR A 1 277 ? 9.722 3.742 -1.273 1.00 95.75 277 THR A C 1
ATOM 2142 O O . THR A 1 277 ? 8.588 3.403 -1.615 1.00 95.75 277 THR A O 1
ATOM 2145 N N . PHE A 1 278 ? 10.048 4.011 -0.015 1.00 91.69 278 PHE A N 1
ATOM 2146 C CA . PHE A 1 278 ? 9.099 4.241 1.053 1.00 91.69 278 PHE A CA 1
ATOM 2147 C C . PHE A 1 278 ? 8.654 5.698 1.015 1.00 91.69 278 PHE A C 1
ATOM 2149 O O . PHE A 1 278 ? 9.479 6.610 1.100 1.00 91.69 278 PHE A O 1
ATOM 2156 N N . LEU A 1 279 ? 7.343 5.905 0.949 1.00 89.25 279 LEU A N 1
ATOM 2157 C CA . LEU A 1 279 ? 6.698 7.190 1.169 1.00 89.25 279 LEU A CA 1
ATOM 2158 C C . LEU A 1 279 ? 5.756 7.050 2.374 1.00 89.25 279 LEU A C 1
ATOM 2160 O O . LEU A 1 279 ? 5.150 5.991 2.558 1.00 89.25 279 LEU A O 1
ATOM 2164 N N . PRO A 1 280 ? 5.495 8.121 3.145 1.00 83.88 280 PRO A N 1
ATOM 2165 C CA . PRO A 1 280 ? 4.553 8.062 4.268 1.00 83.88 280 PRO A CA 1
ATOM 2166 C C . PRO A 1 280 ? 3.134 7.603 3.891 1.00 83.88 280 PRO A C 1
ATOM 2168 O O . PRO A 1 280 ? 2.351 7.232 4.764 1.00 83.88 280 PRO A O 1
ATOM 2171 N N . LYS A 1 281 ? 2.786 7.657 2.597 1.00 87.12 281 LYS A N 1
ATOM 2172 C CA . LYS A 1 281 ? 1.465 7.302 2.068 1.00 87.12 281 LYS A CA 1
ATOM 2173 C C . LYS A 1 281 ? 1.434 6.082 1.147 1.00 87.12 281 LYS A C 1
ATOM 2175 O O . LYS A 1 281 ? 0.367 5.774 0.624 1.00 87.12 281 LYS A O 1
ATOM 2180 N N . GLY A 1 282 ? 2.546 5.385 0.946 1.00 91.12 282 GLY A N 1
ATOM 2181 C CA . GLY A 1 282 ? 2.583 4.213 0.076 1.00 91.12 282 GLY A CA 1
ATOM 2182 C C . GLY A 1 282 ? 3.999 3.775 -0.262 1.00 91.12 282 GLY A C 1
ATOM 2183 O O . GLY A 1 282 ? 4.971 4.422 0.122 1.00 91.12 282 GLY A O 1
ATOM 2184 N N . LEU A 1 283 ? 4.109 2.671 -0.988 1.00 94.12 283 LEU A N 1
ATOM 2185 C CA . LEU A 1 283 ? 5.371 2.169 -1.513 1.00 94.12 283 LEU A CA 1
ATOM 2186 C C . LEU A 1 283 ? 5.355 2.240 -3.031 1.00 94.12 283 LEU A C 1
ATOM 2188 O O . LEU A 1 283 ? 4.361 1.876 -3.660 1.00 94.12 283 LEU A O 1
ATOM 2192 N N . THR A 1 284 ? 6.487 2.621 -3.608 1.00 96.19 284 THR A N 1
ATOM 2193 C CA . THR A 1 284 ? 6.690 2.578 -5.054 1.00 96.19 284 THR A CA 1
ATOM 2194 C C . THR A 1 284 ? 7.906 1.736 -5.400 1.00 96.19 284 THR A C 1
ATOM 2196 O O . THR A 1 284 ? 8.833 1.555 -4.602 1.00 96.19 284 THR A O 1
ATOM 2199 N N . ALA A 1 285 ? 7.889 1.198 -6.612 1.00 97.44 285 ALA A N 1
ATOM 2200 C CA . ALA A 1 285 ? 9.048 0.584 -7.226 1.00 97.44 285 ALA A CA 1
ATOM 2201 C C . ALA A 1 285 ? 9.280 1.205 -8.595 1.00 97.44 285 ALA A C 1
ATOM 2203 O O . ALA A 1 285 ? 8.332 1.509 -9.317 1.00 97.44 285 ALA A O 1
ATOM 2204 N N . MET A 1 286 ? 10.544 1.362 -8.954 1.00 97.06 286 MET A N 1
ATOM 2205 C CA . MET A 1 286 ? 10.959 1.917 -10.228 1.00 97.06 286 MET A CA 1
ATOM 2206 C C . MET A 1 286 ? 12.006 1.017 -10.871 1.00 97.06 286 MET A C 1
ATOM 2208 O O . MET A 1 286 ? 12.962 0.576 -10.230 1.00 97.06 286 MET A O 1
ATOM 2212 N N . TYR A 1 287 ? 11.831 0.784 -12.167 1.00 97.62 287 TYR A N 1
ATOM 2213 C CA . TYR A 1 287 ? 12.851 0.231 -13.037 1.00 97.62 287 TYR A CA 1
ATOM 2214 C C . TYR A 1 287 ? 13.303 1.313 -14.016 1.00 97.62 287 TYR A C 1
ATOM 2216 O O . TYR A 1 287 ? 12.548 1.751 -14.885 1.00 97.62 287 TYR A O 1
ATOM 2224 N N . GLU A 1 288 ? 14.556 1.725 -13.887 1.00 96.81 288 GLU A N 1
ATOM 2225 C CA . GLU A 1 288 ? 15.217 2.634 -14.808 1.00 96.81 288 GLU A CA 1
ATOM 2226 C C . GLU A 1 288 ? 15.965 1.805 -15.862 1.00 96.81 288 GLU A C 1
ATOM 2228 O O . GLU A 1 288 ? 16.845 0.999 -15.545 1.00 96.81 288 GLU A O 1
ATOM 2233 N N . THR A 1 289 ? 15.622 1.998 -17.135 1.00 97.00 289 THR A N 1
ATOM 2234 C CA . THR A 1 289 ? 16.266 1.299 -18.259 1.00 97.00 289 THR A CA 1
ATOM 2235 C C . THR A 1 289 ? 17.760 1.641 -18.339 1.00 97.00 289 THR A C 1
ATOM 2237 O O . THR A 1 289 ? 18.188 2.668 -17.801 1.00 97.00 289 THR A O 1
ATOM 2240 N N . PRO A 1 290 ? 18.586 0.866 -19.072 1.00 96.31 290 PRO A N 1
ATOM 2241 C CA . PRO A 1 290 ? 19.988 1.231 -19.281 1.00 96.31 290 PRO A CA 1
ATOM 2242 C C . PRO A 1 290 ? 20.181 2.654 -19.832 1.00 96.31 290 PRO A C 1
ATOM 2244 O O . PRO A 1 290 ? 21.123 3.351 -19.452 1.00 96.31 290 PRO A O 1
ATOM 2247 N N . GLN A 1 291 ? 19.274 3.099 -20.708 1.00 93.94 291 GLN A N 1
ATOM 2248 C CA . GLN A 1 291 ? 19.289 4.431 -21.308 1.00 93.94 291 GLN A CA 1
ATOM 2249 C C . GLN A 1 291 ? 18.937 5.519 -20.284 1.00 93.94 291 GLN A C 1
ATOM 2251 O O . GLN A 1 291 ? 19.647 6.525 -20.206 1.00 93.94 291 GLN A O 1
ATOM 2256 N N . GLY A 1 292 ? 17.889 5.297 -19.483 1.00 92.56 292 GLY A N 1
ATOM 2257 C CA . GLY A 1 292 ? 17.498 6.193 -18.391 1.00 92.56 292 GLY A CA 1
ATOM 2258 C C . GLY A 1 292 ? 18.616 6.334 -17.358 1.00 92.56 292 GLY A C 1
ATOM 2259 O O . GLY A 1 292 ? 19.103 7.435 -17.108 1.00 92.56 292 GLY A O 1
ATOM 2260 N N . ALA A 1 293 ? 19.151 5.209 -16.881 1.00 92.69 293 ALA A N 1
ATOM 2261 C CA . ALA A 1 293 ? 20.181 5.185 -15.848 1.00 92.69 293 ALA A CA 1
ATOM 2262 C C . ALA A 1 293 ? 21.497 5.824 -16.305 1.00 92.69 293 ALA A C 1
ATOM 2264 O O . ALA A 1 293 ? 22.233 6.413 -15.507 1.00 92.69 293 ALA A O 1
ATOM 2265 N N . GLU A 1 294 ? 21.846 5.725 -17.591 1.00 91.69 294 GLU A N 1
ATOM 2266 C CA . GLU A 1 294 ? 22.967 6.480 -18.153 1.00 91.69 294 GLU A CA 1
ATOM 2267 C C . GLU A 1 294 ? 22.697 7.994 -18.166 1.00 91.69 294 GLU A C 1
ATOM 2269 O O . GLU A 1 294 ? 23.597 8.780 -17.847 1.00 91.69 294 GLU A O 1
ATOM 2274 N N . LEU A 1 295 ? 21.475 8.417 -18.501 1.00 87.44 295 LEU A N 1
ATOM 2275 C CA . LEU A 1 295 ? 21.082 9.825 -18.516 1.00 87.44 295 LEU A CA 1
ATOM 2276 C C . LEU A 1 295 ? 21.087 10.440 -17.109 1.00 87.44 295 LEU A C 1
ATOM 2278 O O . LEU A 1 295 ? 21.649 11.527 -16.930 1.00 87.44 295 LEU A O 1
ATOM 2282 N N . SER A 1 296 ? 20.538 9.744 -16.114 1.00 83.12 296 SER A N 1
ATOM 2283 C CA . SER A 1 296 ? 20.520 10.194 -14.716 1.00 83.12 296 SER A CA 1
ATOM 2284 C C . SER A 1 296 ? 21.938 10.336 -14.161 1.00 83.12 296 SER A C 1
ATOM 2286 O O . SER A 1 296 ? 22.295 11.384 -13.616 1.00 83.12 296 SER A O 1
ATOM 2288 N N . ARG A 1 297 ? 22.820 9.362 -14.443 1.00 84.50 297 ARG A N 1
ATOM 2289 C CA . ARG A 1 297 ? 24.249 9.444 -14.084 1.00 84.50 297 ARG A CA 1
ATOM 2290 C C . ARG A 1 297 ? 24.959 10.650 -14.701 1.00 84.50 297 ARG A C 1
ATOM 2292 O O . ARG A 1 297 ? 25.802 11.254 -14.043 1.00 84.50 297 ARG A O 1
ATOM 2299 N N . LYS A 1 298 ? 24.647 11.004 -15.952 1.00 84.44 298 LYS A N 1
ATOM 2300 C CA . LYS A 1 298 ? 25.255 12.161 -16.639 1.00 84.44 298 LYS A CA 1
ATOM 2301 C C . LYS A 1 298 ? 24.715 13.499 -16.147 1.00 84.44 298 LYS A C 1
ATOM 2303 O O . LYS A 1 298 ? 25.452 14.480 -16.154 1.00 84.44 298 LYS A O 1
ATOM 2308 N N . SER A 1 299 ? 23.448 13.538 -15.751 1.00 74.12 299 SER A N 1
ATOM 2309 C CA . SER A 1 299 ? 22.772 14.767 -15.328 1.00 74.12 299 SER A CA 1
ATOM 2310 C C . SER A 1 299 ? 23.100 15.164 -13.888 1.00 74.12 299 SER A C 1
ATOM 2312 O O . SER A 1 299 ? 22.803 16.284 -13.491 1.00 74.12 299 SER A O 1
ATOM 2314 N N . GLY A 1 300 ? 23.722 14.274 -13.105 1.00 60.78 300 GLY A N 1
ATOM 2315 C CA . GLY A 1 300 ? 24.047 14.533 -11.701 1.00 60.78 300 GLY A CA 1
ATOM 2316 C C . GLY A 1 300 ? 22.820 14.638 -10.792 1.00 60.78 300 GLY A C 1
ATOM 2317 O O . GLY A 1 300 ? 22.981 14.979 -9.624 1.00 60.78 300 GLY A O 1
ATOM 2318 N N . ASN A 1 301 ? 21.624 14.338 -11.312 1.00 49.75 301 ASN A N 1
ATOM 2319 C CA . ASN A 1 301 ? 20.419 14.208 -10.509 1.00 49.75 301 ASN A CA 1
ATOM 2320 C C . ASN A 1 301 ? 20.539 12.943 -9.654 1.00 49.75 301 ASN A C 1
ATOM 2322 O O . ASN A 1 301 ? 20.693 11.834 -10.173 1.00 49.75 301 ASN A O 1
ATOM 2326 N N . ARG A 1 302 ? 20.511 13.175 -8.347 1.00 47.09 302 ARG A N 1
ATOM 2327 C CA . ARG A 1 302 ? 20.289 12.238 -7.255 1.00 47.09 302 ARG A CA 1
ATOM 2328 C C . ARG A 1 302 ? 19.346 12.937 -6.298 1.00 47.09 302 ARG A C 1
ATOM 2330 O O . ARG A 1 302 ? 19.678 14.093 -5.945 1.00 47.09 302 ARG A O 1
#

Solvent-accessible surface area (backbone atoms only — not comparable to full-atom values): 17140 Å² total; per-residue (Å²): 136,83,82,86,72,76,89,62,76,38,29,40,35,26,23,41,94,85,40,80,26,70,38,79,42,78,47,76,53,58,78,94,87,53,79,44,51,24,30,34,30,46,42,89,65,49,64,89,88,63,66,70,59,88,64,102,64,92,74,60,89,60,50,39,36,31,46,44,92,60,48,40,83,27,25,38,27,42,26,45,36,52,54,100,92,44,79,28,45,32,58,40,65,55,98,67,27,29,36,33,32,53,90,59,61,72,56,56,76,41,102,77,50,91,41,42,71,94,70,62,37,28,42,78,42,70,48,80,87,59,52,57,51,77,44,82,42,74,38,61,88,67,69,74,49,59,61,54,36,65,60,51,46,52,53,52,49,52,60,65,68,50,81,76,84,42,35,61,70,57,51,49,49,51,42,32,75,73,68,63,31,45,79,49,76,58,98,89,43,80,43,41,29,46,63,73,78,67,39,79,52,33,58,38,50,73,47,62,58,95,72,30,44,22,35,40,36,33,58,42,23,31,65,51,88,72,81,43,74,66,56,50,49,53,54,51,53,52,49,51,47,34,51,51,47,44,31,76,74,72,42,84,57,53,77,48,78,56,97,79,30,41,36,41,34,38,82,43,81,85,52,22,32,43,37,41,36,43,44,79,40,35,34,37,40,34,44,28,32,41,64,28,39,50,48,38,66,73,67,68,68,125

Sequence (302 aa):
MTEHSTAHPPGLFGHIGGVEVALLSITQAGTLGAPVDYVTARRADVPAGTPEVSVDRADSADLIRVPISVVDQLARWWWMVRLDGGEYQASQMRDGQVLIGTSDSRFVWGDGWDGNVRDGWQRWVDAEGLDATATRHPLQAVAWKAMNAAELCDTMEFWASASWPLTRDEAQKLAVDRFGWTIEVEDGTSYLMNTVSGFTVTDVMMIDHKNVMMDLSLDVSDTIRDVTPESTAFLGDAFTLMVREGESRWGTPTMTDFEDIVAAHWDVAGGARIEFTFLPKGLTAMYETPQGAELSRKSGNR

Organism: Microbacterium maritypicum (NCBI:txid33918)

Radius of gyration: 24.69 Å; Cα contacts (8 Å, |Δi|>4): 557; chains: 1; bounding box: 61×50×63 Å

InterPro domains:
  IPR046268 Protein of unknown function DUF6301 [PF19818] (151-280)

Mean predicted aligned error: 15.52 Å

Foldseek 3Di:
DDDDPPVDFFAKWWAAPNAIFGFPDWDWDDDPPDIFTWTKGFPVRHDPPADFDDDPDDDDPRITTHGCVRTHQIKGKWKFWQDPNDTWIWHDDDPQKTKTADPDCVCVPDPHQPADVVVHRIDIDGNPPIPIDIDIGRVDPCPWDFAQLVNVVVVLVLVVPDDDFAFPVRVLVCCCVPQVWDWDADPNDIWTFQVVSVAPGGTWDWDDDPRTTFKIKGFRTHFAPDQDPVLVVSLVVRLVSNQVSCCVPQNAFDWDDDDQKIKTKGQHPPQKMWMWIDDSTGIMIMTGHNNNNVVCVVVVPD